Protein AF-A0A5K1K663-F1 (afdb_monomer_lite)

Organism: NCBI:txid34458

Secondary structure (DSSP, 8-state):
--HHHHHHHHHHHHHHHHHHHH-----GGGS----HHHHHHHHHHHHHHHTTSS--TTT--HIIIIITTS-----TTT-HHHHHHHHHHHHHHHHHHHHTTTT-S---------------------------TT-----HHHHHHHHHHHHHHHGGGS-SSHHHHHHHHHHHHHHHHHSTTS-HHHHHHHHHHHHHHHHHHHHHHH-HHHHHHHHTSTTTTTHHHHTT-HHHHHHHHHHHHHHHHHHHHHHTT--PPP----------THHHHT--PPP----------S---------HHHHHHTTTT-S--GGGTTHHHHHHHHTT-

pLDDT: mean 70.64, std 16.19, range [34.0, 94.81]

Radius of gyration: 27.27 Å; chains: 1; bounding box: 75×63×62 Å

Structure (mmCIF, N/CA/C/O backbone):
data_AF-A0A5K1K663-F1
#
_entry.id   AF-A0A5K1K663-F1
#
loop_
_atom_site.group_PDB
_atom_site.id
_atom_site.type_symbol
_atom_site.label_atom_id
_atom_site.label_alt_id
_atom_site.label_comp_id
_atom_site.label_asym_id
_atom_site.label_entity_id
_atom_site.label_seq_id
_atom_site.pdbx_PDB_ins_code
_atom_site.Cartn_x
_atom_site.Cartn_y
_atom_site.Cartn_z
_atom_site.occupancy
_atom_site.B_iso_or_equiv
_atom_site.auth_seq_id
_atom_site.auth_comp_id
_atom_site.auth_asym_id
_atom_site.auth_atom_id
_atom_site.pdbx_PDB_model_num
ATOM 1 N N . MET A 1 1 ? -15.692 -6.050 -11.530 1.00 45.03 1 MET A N 1
ATOM 2 C CA . MET A 1 1 ? -14.330 -6.537 -11.248 1.00 45.03 1 MET A CA 1
ATOM 3 C C . MET A 1 1 ? -13.780 -5.726 -10.096 1.00 45.03 1 MET A C 1
ATOM 5 O O . MET A 1 1 ? -13.817 -4.505 -10.178 1.00 45.03 1 MET A O 1
ATOM 9 N N . ASP A 1 2 ? -13.351 -6.381 -9.021 1.00 51.03 2 ASP A N 1
ATOM 10 C CA . ASP A 1 2 ? -12.650 -5.699 -7.929 1.00 51.03 2 ASP A CA 1
ATOM 11 C C . ASP A 1 2 ? -11.154 -5.526 -8.277 1.00 51.03 2 ASP A C 1
ATOM 13 O O . ASP A 1 2 ? -10.621 -6.184 -9.175 1.00 51.03 2 ASP A O 1
ATOM 17 N N . ASN A 1 3 ? -10.460 -4.606 -7.605 1.00 56.12 3 ASN A N 1
ATOM 18 C CA . ASN A 1 3 ? -9.064 -4.286 -7.931 1.00 56.12 3 ASN A CA 1
ATOM 19 C C . ASN A 1 3 ? -8.106 -5.477 -7.752 1.00 56.12 3 ASN A C 1
ATOM 21 O O . ASN A 1 3 ? -7.090 -5.552 -8.439 1.00 56.12 3 ASN A O 1
ATOM 25 N N . ALA A 1 4 ? -8.415 -6.408 -6.848 1.00 56.03 4 ALA A N 1
ATOM 26 C CA . ALA A 1 4 ? -7.562 -7.561 -6.585 1.00 56.03 4 ALA A CA 1
ATOM 27 C C . ALA A 1 4 ? -7.722 -8.654 -7.660 1.00 56.03 4 ALA A C 1
ATOM 29 O O . ALA A 1 4 ? -6.717 -9.149 -8.163 1.00 56.03 4 ALA A O 1
ATOM 30 N N . SER A 1 5 ? -8.940 -8.936 -8.130 1.00 59.81 5 SER A N 1
ATOM 31 C CA . SER A 1 5 ? -9.176 -9.816 -9.283 1.00 59.81 5 SER A CA 1
ATOM 32 C C . SER A 1 5 ? -8.612 -9.230 -10.581 1.00 59.81 5 SER A C 1
ATOM 34 O O . SER A 1 5 ? -8.036 -9.972 -11.378 1.00 59.81 5 SER A O 1
ATOM 36 N N . MET A 1 6 ? -8.684 -7.906 -10.783 1.00 59.84 6 MET A N 1
ATOM 37 C CA . MET A 1 6 ? -8.004 -7.251 -11.910 1.00 59.84 6 MET A CA 1
ATOM 38 C C . MET A 1 6 ? -6.486 -7.388 -11.822 1.00 59.84 6 MET A C 1
ATOM 40 O O . MET A 1 6 ? -5.869 -7.715 -12.832 1.00 59.84 6 MET A O 1
ATOM 44 N N . ASN A 1 7 ? -5.887 -7.199 -10.642 1.00 63.62 7 ASN A N 1
ATOM 45 C CA . ASN A 1 7 ? -4.452 -7.416 -10.451 1.00 63.62 7 ASN A CA 1
ATOM 46 C C . ASN A 1 7 ? -4.059 -8.874 -10.709 1.00 63.62 7 ASN A C 1
ATOM 48 O O . ASN A 1 7 ? -3.043 -9.113 -11.354 1.00 63.62 7 ASN A O 1
ATOM 52 N N . ASP A 1 8 ? -4.879 -9.844 -10.303 1.00 65.25 8 ASP A N 1
ATOM 53 C CA . ASP A 1 8 ? -4.643 -11.267 -10.567 1.00 65.25 8 ASP A CA 1
ATOM 54 C C . ASP A 1 8 ? -4.699 -11.597 -12.062 1.00 65.25 8 ASP A C 1
ATOM 56 O O . ASP A 1 8 ? -3.819 -12.278 -12.600 1.00 65.25 8 ASP A O 1
ATOM 60 N N . VAL A 1 9 ? -5.717 -11.091 -12.763 1.00 67.31 9 VAL A N 1
ATOM 61 C CA . VAL A 1 9 ? -5.845 -11.246 -14.217 1.00 67.31 9 VAL A CA 1
ATOM 62 C C . VAL A 1 9 ? -4.691 -10.546 -14.927 1.00 67.31 9 VAL A C 1
ATOM 64 O O . VAL A 1 9 ? -4.113 -11.123 -15.848 1.00 67.31 9 VAL A O 1
ATOM 67 N N . LEU A 1 10 ? -4.309 -9.347 -14.486 1.00 65.81 10 LEU A N 1
ATOM 68 C CA . LEU A 1 10 ? -3.205 -8.577 -15.049 1.00 65.81 10 LEU A CA 1
ATOM 69 C C . LEU A 1 10 ? -1.873 -9.293 -14.827 1.00 65.81 10 LEU A C 1
ATOM 71 O O . LEU A 1 10 ? -1.136 -9.478 -15.789 1.00 65.81 10 LEU A O 1
ATOM 75 N N . ALA A 1 11 ? -1.591 -9.791 -13.622 1.00 68.00 11 ALA A N 1
ATOM 76 C CA . ALA A 1 11 ? -0.379 -10.543 -13.310 1.00 68.00 11 ALA A CA 1
ATOM 77 C C . ALA A 1 11 ? -0.303 -11.860 -14.102 1.00 68.00 11 ALA A C 1
ATOM 79 O O . ALA A 1 11 ? 0.737 -12.184 -14.680 1.00 68.00 11 ALA A O 1
ATOM 80 N N . ARG A 1 12 ? -1.409 -12.610 -14.213 1.00 75.12 12 ARG A N 1
ATOM 81 C CA . ARG A 1 12 ? -1.460 -13.839 -15.030 1.00 75.12 12 ARG A CA 1
ATOM 82 C C . ARG A 1 12 ? -1.302 -13.548 -16.519 1.00 75.12 12 ARG A C 1
ATOM 84 O O . ARG A 1 12 ? -0.582 -14.267 -17.208 1.00 75.12 12 ARG A O 1
ATOM 91 N N . THR A 1 13 ? -1.934 -12.490 -17.015 1.00 67.56 13 THR A N 1
ATOM 92 C CA . THR A 1 13 ? -1.808 -12.072 -18.416 1.00 67.56 13 THR A CA 1
ATOM 93 C C . THR A 1 13 ? -0.385 -11.604 -18.706 1.00 67.56 13 THR A C 1
ATOM 95 O O . THR A 1 13 ? 0.223 -12.048 -19.677 1.00 67.56 13 THR A O 1
ATOM 98 N N . LEU A 1 14 ? 0.193 -10.797 -17.815 1.00 67.31 14 LEU A N 1
ATOM 99 C CA . LEU A 1 14 ? 1.570 -10.324 -17.896 1.00 67.31 14 LEU A CA 1
ATOM 100 C C . LEU A 1 14 ? 2.561 -11.491 -17.890 1.00 67.31 14 LEU A C 1
ATOM 102 O O . LEU A 1 14 ? 3.458 -11.510 -18.726 1.00 67.31 14 LEU A O 1
ATOM 106 N N . ARG A 1 15 ? 2.367 -12.509 -17.038 1.00 82.44 15 ARG A N 1
ATOM 107 C CA . ARG A 1 15 ? 3.160 -13.753 -17.069 1.00 82.44 15 ARG A CA 1
ATOM 108 C C . ARG A 1 15 ? 3.162 -14.375 -18.457 1.00 82.44 15 ARG A C 1
ATOM 110 O O . ARG A 1 15 ? 4.224 -14.719 -18.969 1.00 82.44 15 ARG A O 1
ATOM 117 N N . LEU A 1 16 ? 1.977 -14.569 -19.036 1.00 72.75 16 LEU A N 1
ATOM 118 C CA . LEU A 1 16 ? 1.841 -15.220 -20.337 1.00 72.75 16 LEU A CA 1
ATOM 119 C C . LEU A 1 16 ? 2.523 -14.403 -21.434 1.00 72.75 16 LEU A C 1
ATOM 121 O O . LEU A 1 16 ? 3.207 -14.978 -22.278 1.00 72.75 16 LEU A O 1
ATOM 125 N N . LEU A 1 17 ? 2.383 -13.077 -21.399 1.00 62.12 17 LEU A N 1
ATOM 126 C CA . LEU A 1 17 ? 3.013 -12.182 -22.364 1.00 62.12 17 LEU A CA 1
ATOM 127 C C . LEU A 1 17 ? 4.540 -12.167 -22.220 1.00 62.12 17 LEU A C 1
ATOM 129 O O . LEU A 1 17 ? 5.235 -12.378 -23.212 1.00 62.12 17 LEU A O 1
ATOM 133 N N . LEU A 1 18 ? 5.064 -12.007 -21.001 1.00 59.09 18 LEU A N 1
ATOM 134 C CA . LEU A 1 18 ? 6.504 -12.010 -20.717 1.00 59.09 18 LEU A CA 1
ATOM 135 C C . LEU A 1 18 ? 7.162 -13.339 -21.094 1.00 59.09 18 LEU A C 1
ATOM 137 O O . LEU A 1 18 ? 8.243 -13.352 -21.683 1.00 59.09 18 LEU A O 1
ATOM 141 N N . LEU A 1 19 ? 6.500 -14.461 -20.811 1.00 73.75 19 LEU A N 1
ATOM 142 C CA . LEU A 1 19 ? 7.014 -15.772 -21.187 1.00 73.75 19 LEU A CA 1
ATOM 143 C C . LEU A 1 19 ? 6.997 -15.955 -22.708 1.00 73.75 19 LEU A C 1
ATOM 145 O O . LEU A 1 19 ? 7.992 -16.383 -23.288 1.00 73.75 19 LEU A O 1
ATOM 149 N N . LYS A 1 20 ? 5.880 -15.618 -23.361 1.00 69.56 20 LYS A N 1
ATOM 150 C CA . LYS A 1 20 ? 5.687 -15.839 -24.799 1.00 69.56 20 LYS A CA 1
ATOM 151 C C . LYS A 1 20 ? 6.582 -14.954 -25.663 1.00 69.56 20 LYS A C 1
ATOM 153 O O . LYS A 1 20 ? 7.076 -15.423 -26.683 1.00 69.56 20 LYS A O 1
ATOM 158 N N . HIS A 1 21 ? 6.742 -13.688 -25.293 1.00 62.56 21 HIS A N 1
ATOM 159 C CA . HIS A 1 21 ? 7.421 -12.699 -26.129 1.00 62.56 21 HIS A CA 1
ATOM 160 C C . HIS A 1 21 ? 8.873 -12.463 -25.716 1.00 62.56 21 HIS A C 1
ATOM 162 O O . HIS A 1 21 ? 9.704 -12.205 -26.580 1.00 62.56 21 HIS A O 1
ATOM 168 N N . CYS A 1 22 ? 9.191 -12.601 -24.427 1.00 67.88 22 CYS A N 1
ATOM 169 C CA . CYS A 1 22 ? 10.510 -12.256 -23.896 1.00 67.88 22 CYS A CA 1
ATOM 170 C C . CYS A 1 22 ? 11.268 -13.466 -23.324 1.00 67.88 22 CYS A C 1
ATOM 172 O O . CYS A 1 22 ? 12.432 -13.331 -22.954 1.00 67.88 22 CYS A O 1
ATOM 174 N N . GLY A 1 23 ? 10.627 -14.635 -23.197 1.00 70.81 23 GLY A N 1
ATOM 175 C CA . GLY A 1 23 ? 11.214 -15.805 -22.533 1.00 70.81 23 GLY A CA 1
ATOM 176 C C . GLY A 1 23 ? 11.450 -15.608 -21.030 1.00 70.81 23 GLY A C 1
ATOM 177 O O . GLY A 1 23 ? 12.242 -16.333 -20.431 1.00 70.81 23 GLY A O 1
ATOM 178 N N . ILE A 1 24 ? 10.798 -14.618 -20.410 1.00 70.94 24 ILE A N 1
ATOM 179 C CA . ILE A 1 24 ? 10.981 -14.288 -18.993 1.00 70.94 24 ILE A CA 1
ATOM 180 C C . ILE A 1 24 ? 9.969 -15.072 -18.158 1.00 70.94 24 ILE A C 1
ATOM 182 O O . ILE A 1 24 ? 8.757 -14.954 -18.341 1.00 70.94 24 ILE A O 1
ATOM 186 N N . HIS A 1 25 ? 10.470 -15.843 -17.195 1.00 69.12 25 HIS A N 1
ATOM 187 C CA . HIS A 1 25 ? 9.634 -16.499 -16.198 1.00 69.12 25 HIS A CA 1
ATOM 188 C C . HIS A 1 25 ? 9.229 -15.505 -15.105 1.00 69.12 25 HIS A C 1
ATOM 190 O O . HIS A 1 25 ? 10.038 -15.129 -14.262 1.00 69.12 25 HIS A O 1
ATOM 196 N N . PHE A 1 26 ? 7.961 -15.098 -15.128 1.00 68.19 26 PHE A N 1
ATOM 197 C CA . PHE A 1 26 ? 7.321 -14.318 -14.071 1.00 68.19 26 PHE A CA 1
ATOM 198 C C . PHE A 1 26 ? 6.391 -15.219 -13.248 1.00 68.19 26 PHE A C 1
ATOM 200 O O . PHE A 1 26 ? 5.564 -15.941 -13.810 1.00 68.19 26 PHE A O 1
ATOM 207 N N . THR A 1 27 ? 6.539 -15.190 -11.926 1.00 77.38 27 THR A N 1
ATOM 208 C CA . THR A 1 27 ? 5.686 -15.921 -10.980 1.00 77.38 27 THR A CA 1
ATOM 209 C C . THR A 1 27 ? 4.621 -14.948 -10.475 1.00 77.38 27 THR A C 1
ATOM 211 O O . THR A 1 27 ? 4.958 -14.077 -9.674 1.00 77.38 27 THR A O 1
ATOM 214 N N . PRO A 1 28 ? 3.372 -15.015 -10.970 1.00 65.38 28 PRO A N 1
ATOM 215 C CA . PRO A 1 28 ? 2.337 -14.031 -10.665 1.00 65.38 28 PRO A CA 1
ATOM 216 C C . PRO A 1 28 ? 2.019 -13.975 -9.173 1.00 65.38 28 PRO A C 1
ATOM 218 O O . PRO A 1 28 ? 1.699 -12.905 -8.681 1.00 65.38 28 PRO A O 1
ATOM 221 N N . GLU A 1 29 ? 2.213 -15.074 -8.446 1.00 65.88 29 GLU A N 1
ATOM 222 C CA . GLU A 1 29 ? 2.079 -15.148 -6.989 1.00 65.88 29 GLU A CA 1
ATOM 223 C C . GLU A 1 29 ? 3.079 -14.219 -6.271 1.00 65.88 29 GLU A C 1
ATOM 225 O O . GLU A 1 29 ? 2.764 -13.648 -5.236 1.00 65.88 29 GLU A O 1
ATOM 230 N N . ASN A 1 30 ? 4.257 -13.984 -6.858 1.00 57.81 30 ASN A N 1
ATOM 231 C CA . ASN A 1 30 ? 5.272 -13.071 -6.315 1.00 57.81 30 ASN A CA 1
ATOM 232 C C . ASN A 1 30 ? 5.091 -11.621 -6.791 1.00 57.81 30 ASN A C 1
ATOM 234 O O . ASN A 1 30 ? 5.797 -10.726 -6.331 1.00 57.81 30 ASN A O 1
ATOM 238 N N . GLY A 1 31 ? 4.204 -11.391 -7.761 1.00 53.25 31 GLY A N 1
ATOM 239 C CA . GLY A 1 31 ? 3.886 -10.065 -8.288 1.00 53.25 31 GLY A CA 1
ATOM 240 C C . GLY A 1 31 ? 2.441 -9.647 -8.041 1.00 53.25 31 GLY A C 1
ATOM 241 O O . GLY A 1 31 ? 1.989 -8.667 -8.632 1.00 53.25 31 GLY A O 1
ATOM 242 N N . GLN A 1 32 ? 1.726 -10.373 -7.178 1.00 61.44 32 GLN A N 1
ATOM 243 C CA . GLN A 1 32 ? 0.459 -9.933 -6.618 1.00 61.44 32 GLN A CA 1
ATOM 244 C C . GLN A 1 32 ? 0.726 -8.694 -5.769 1.00 61.44 32 GLN A C 1
ATOM 246 O O . GLN A 1 32 ? 1.107 -8.755 -4.603 1.00 61.44 32 GLN A O 1
ATOM 251 N N . ILE A 1 33 ? 0.536 -7.530 -6.379 1.00 56.78 33 ILE A N 1
ATOM 252 C CA . ILE A 1 33 ? 0.350 -6.305 -5.621 1.00 56.78 33 ILE A CA 1
ATOM 253 C C . ILE A 1 33 ? -1.051 -6.436 -5.037 1.00 56.78 33 ILE A C 1
ATOM 255 O O . ILE A 1 33 ? -2.042 -6.235 -5.746 1.00 56.78 33 ILE A O 1
ATOM 259 N N . HIS A 1 34 ? -1.145 -6.831 -3.768 1.00 63.84 34 HIS A N 1
ATOM 260 C CA . HIS A 1 34 ? -2.404 -6.722 -3.045 1.00 63.84 34 HIS A CA 1
ATOM 261 C C . HIS A 1 34 ? -2.895 -5.287 -3.220 1.00 63.84 34 HIS A C 1
ATOM 263 O O . HIS A 1 34 ? -2.151 -4.330 -2.980 1.00 63.84 34 HIS A O 1
ATOM 269 N N . CYS A 1 35 ? -4.114 -5.121 -3.734 1.00 73.06 35 CYS A N 1
ATOM 270 C CA . CYS A 1 35 ? -4.654 -3.781 -3.879 1.00 73.06 35 CYS A CA 1
ATOM 271 C C . CYS A 1 35 ? -4.733 -3.146 -2.488 1.00 73.06 35 CYS A C 1
ATOM 273 O O . CYS A 1 35 ? -4.913 -3.846 -1.490 1.00 73.06 35 CYS A O 1
ATOM 275 N N . LEU A 1 36 ? -4.600 -1.824 -2.416 1.00 70.88 36 LEU A N 1
ATOM 276 C CA . LEU A 1 36 ? -4.693 -1.111 -1.145 1.00 70.88 36 LEU A CA 1
ATOM 277 C C . LEU A 1 36 ? -5.943 -1.538 -0.361 1.00 70.88 36 LEU A C 1
ATOM 279 O O . LEU A 1 36 ? -5.856 -1.831 0.821 1.00 70.88 36 LEU A O 1
ATOM 283 N N . THR A 1 37 ? -7.080 -1.667 -1.045 1.00 71.44 37 THR A N 1
ATOM 284 C CA . THR A 1 37 ? -8.343 -2.127 -0.460 1.00 71.44 37 THR A CA 1
ATOM 285 C C . THR A 1 37 ? -8.226 -3.500 0.203 1.00 71.44 37 THR A C 1
ATOM 287 O O . THR A 1 37 ? -8.804 -3.720 1.260 1.00 71.44 37 THR A O 1
ATOM 290 N N . HIS A 1 38 ? -7.464 -4.419 -0.387 1.00 80.69 38 HIS A N 1
ATOM 291 C CA . HIS A 1 38 ? -7.218 -5.731 0.196 1.00 80.69 38 HIS A CA 1
ATOM 292 C C . HIS A 1 38 ? -6.313 -5.632 1.426 1.00 80.69 38 HIS A C 1
ATOM 294 O O . HIS A 1 38 ? -6.609 -6.242 2.444 1.00 80.69 38 HIS A O 1
ATOM 300 N N . VAL A 1 39 ? -5.257 -4.819 1.374 1.00 82.12 39 VAL A N 1
ATOM 301 C CA . VAL A 1 39 ? -4.382 -4.622 2.537 1.00 82.12 39 VAL A CA 1
ATOM 302 C C . VAL A 1 39 ? -5.134 -3.960 3.692 1.00 82.12 39 VAL A C 1
ATOM 304 O O . VAL A 1 39 ? -5.055 -4.434 4.821 1.00 82.12 39 VAL A O 1
ATOM 307 N N . VAL A 1 40 ? -5.947 -2.939 3.407 1.00 79.62 40 VAL A N 1
ATOM 308 C CA . VAL A 1 40 ? -6.864 -2.334 4.383 1.00 79.62 40 VAL A CA 1
ATOM 309 C C . VAL A 1 40 ? -7.808 -3.394 4.946 1.00 79.62 40 VAL A C 1
ATOM 311 O O . VAL A 1 40 ? -7.931 -3.501 6.157 1.00 79.62 40 VAL A O 1
ATOM 314 N N . ASN A 1 41 ? -8.410 -4.236 4.105 1.00 83.56 41 ASN A N 1
ATOM 315 C CA . ASN A 1 41 ? -9.275 -5.326 4.555 1.00 83.56 41 ASN A CA 1
ATOM 316 C C . ASN A 1 41 ? -8.556 -6.314 5.495 1.00 83.56 41 ASN A C 1
ATOM 318 O O . ASN A 1 41 ? -9.145 -6.743 6.483 1.00 83.56 41 ASN A O 1
ATOM 322 N N . LEU A 1 42 ? -7.288 -6.646 5.240 1.00 86.75 42 LEU A N 1
ATOM 323 C CA . LEU A 1 42 ? -6.491 -7.491 6.136 1.00 86.75 42 LEU A CA 1
ATOM 324 C C . LEU A 1 42 ? -6.165 -6.799 7.462 1.00 86.75 42 LEU A C 1
ATOM 326 O O . LEU A 1 42 ? -6.188 -7.440 8.509 1.00 86.75 42 LEU A O 1
ATOM 330 N N . ILE A 1 43 ? -5.908 -5.493 7.439 1.00 86.44 43 ILE A N 1
ATOM 331 C CA . ILE A 1 43 ? -5.695 -4.696 8.653 1.00 86.44 43 ILE A CA 1
ATOM 332 C C . ILE A 1 43 ? -6.981 -4.623 9.473 1.00 86.44 43 ILE A C 1
ATOM 334 O O . ILE A 1 43 ? -6.940 -4.842 10.679 1.00 86.44 43 ILE A O 1
ATOM 338 N N . VAL A 1 44 ? -8.131 -4.394 8.829 1.00 85.56 44 VAL A N 1
ATOM 339 C CA . VAL A 1 44 ? -9.440 -4.427 9.495 1.00 85.56 44 VAL A CA 1
ATOM 340 C C . VAL A 1 44 ? -9.701 -5.803 10.095 1.00 85.56 44 VAL A C 1
ATOM 342 O O . VAL A 1 44 ? -10.070 -5.880 11.261 1.00 85.56 44 VAL A O 1
ATOM 345 N N . GLN A 1 45 ? -9.455 -6.889 9.356 1.00 86.50 45 GLN A N 1
ATOM 346 C CA . GLN A 1 45 ? -9.562 -8.243 9.907 1.00 86.50 45 GLN A CA 1
ATOM 347 C C . GLN A 1 45 ? -8.635 -8.437 11.110 1.00 86.50 45 GLN A C 1
ATOM 349 O O . GLN A 1 45 ? -9.065 -9.003 12.107 1.00 86.50 45 GLN A O 1
ATOM 354 N N . LYS A 1 46 ? -7.401 -7.915 11.073 1.00 91.50 46 LYS A N 1
ATOM 355 C CA . LYS A 1 46 ? -6.464 -8.021 12.201 1.00 91.50 46 LYS A CA 1
ATOM 356 C C . LYS A 1 46 ? -6.953 -7.237 13.421 1.00 91.50 46 LYS A C 1
ATOM 358 O O . LYS A 1 46 ? -6.918 -7.766 14.525 1.00 91.50 46 LYS A O 1
ATOM 363 N N . ILE A 1 47 ? -7.469 -6.024 13.224 1.00 84.12 47 ILE A N 1
ATOM 364 C CA . ILE A 1 47 ? -8.094 -5.216 14.284 1.00 84.12 47 ILE A CA 1
ATOM 365 C C . ILE A 1 47 ? -9.286 -5.970 14.891 1.00 84.12 47 ILE A C 1
ATOM 367 O O . ILE A 1 47 ? -9.393 -6.077 16.109 1.00 84.12 47 ILE A O 1
ATOM 371 N N . LEU A 1 48 ? -10.174 -6.516 14.056 1.00 85.94 48 LEU A N 1
ATOM 372 C CA . LEU A 1 48 ? -11.348 -7.264 14.513 1.00 85.94 48 LEU A CA 1
ATOM 373 C C . LEU A 1 48 ? -10.968 -8.574 15.211 1.00 85.94 48 LEU A C 1
ATOM 375 O O . LEU A 1 48 ? -11.624 -8.959 16.174 1.00 85.94 48 LEU A O 1
ATOM 379 N N . HIS A 1 49 ? -9.892 -9.227 14.777 1.00 92.25 49 HIS A N 1
ATOM 380 C CA . HIS A 1 49 ? -9.361 -10.420 15.423 1.00 92.25 49 HIS A CA 1
ATOM 381 C C . HIS A 1 49 ? -8.918 -10.147 16.864 1.00 92.25 49 HIS A C 1
ATOM 383 O O . HIS A 1 49 ? -9.304 -10.884 17.768 1.00 92.25 49 HIS A O 1
ATOM 389 N N . GLU A 1 50 ? -8.192 -9.050 17.109 1.00 94.19 50 GLU A N 1
ATOM 390 C CA . GLU A 1 50 ? -7.806 -8.646 18.474 1.00 94.19 50 GLU A CA 1
ATOM 391 C C . GLU A 1 50 ? -9.012 -8.263 19.349 1.00 94.19 50 GLU A C 1
ATOM 393 O O . GLU A 1 50 ? -8.946 -8.303 20.579 1.00 94.19 50 GLU A O 1
ATOM 398 N N . LEU A 1 51 ? -10.136 -7.907 18.724 1.00 88.94 51 LEU A N 1
ATOM 399 C CA . LEU A 1 51 ? -11.413 -7.679 19.401 1.00 88.94 51 LEU A CA 1
ATOM 400 C C . LEU A 1 51 ? -12.249 -8.961 19.560 1.00 88.94 51 LEU A C 1
ATOM 402 O O . LEU A 1 51 ? -13.329 -8.893 20.137 1.00 88.94 51 LEU A O 1
ATOM 406 N N . PHE A 1 52 ? -11.739 -10.118 19.119 1.00 91.88 52 PHE A N 1
ATOM 407 C CA . PHE A 1 52 ? -12.422 -11.418 19.096 1.00 91.88 52 PHE A CA 1
ATOM 408 C C . PHE A 1 52 ? -13.678 -11.464 18.208 1.00 91.88 52 PHE A C 1
ATOM 410 O O . PHE A 1 52 ? -14.565 -12.287 18.429 1.00 91.88 52 PHE A O 1
ATOM 417 N N . GLU A 1 53 ? -13.739 -10.607 17.188 1.00 89.69 53 GLU A N 1
ATOM 418 C CA . GLU A 1 53 ? -14.868 -10.494 16.251 1.00 89.69 53 GLU A CA 1
ATOM 419 C C . GLU A 1 53 ? -14.580 -11.140 14.879 1.00 89.69 53 GLU A C 1
ATOM 421 O O . GLU A 1 53 ? -15.480 -11.273 14.050 1.00 89.69 53 GLU A O 1
ATOM 426 N N . ALA A 1 54 ? -13.331 -11.542 14.608 1.00 92.31 54 ALA A N 1
ATOM 427 C CA . ALA A 1 54 ? -12.923 -12.184 13.355 1.00 92.31 54 ALA A CA 1
ATOM 428 C C . ALA A 1 54 ? -11.804 -13.227 13.553 1.00 92.31 54 ALA A C 1
ATOM 430 O O . ALA A 1 54 ? -11.087 -13.221 14.559 1.00 92.31 54 ALA A O 1
ATOM 431 N N . ASP A 1 55 ? -11.638 -14.114 12.569 1.00 93.56 55 ASP A N 1
ATOM 432 C CA . ASP A 1 55 ? -10.503 -15.033 12.498 1.00 93.56 55 ASP A CA 1
ATOM 433 C C . ASP A 1 55 ? -9.198 -14.280 12.199 1.00 93.56 55 ASP A C 1
ATOM 435 O O . ASP A 1 55 ? -9.199 -13.161 11.683 1.00 93.56 55 ASP A O 1
ATOM 439 N N . ASP A 1 56 ? -8.063 -14.905 12.520 1.00 91.00 56 ASP A N 1
ATOM 440 C CA . ASP A 1 56 ? -6.747 -14.338 12.229 1.00 91.00 56 ASP A CA 1
ATOM 441 C C . ASP A 1 56 ? -6.533 -14.249 10.703 1.00 91.00 56 ASP A C 1
ATOM 443 O O . ASP A 1 56 ? -6.487 -15.298 10.045 1.00 91.00 56 ASP A O 1
ATOM 447 N N . PRO A 1 57 ? -6.340 -13.046 10.123 1.00 89.44 57 PRO A N 1
ATOM 448 C CA . PRO A 1 57 ? -6.148 -12.879 8.682 1.00 89.44 57 PRO A CA 1
ATOM 449 C C . PRO A 1 57 ? -4.856 -13.512 8.153 1.00 89.44 57 PRO A C 1
ATOM 451 O O . PRO A 1 57 ? -4.705 -13.671 6.945 1.00 89.44 57 PRO A O 1
ATOM 454 N N . THR A 1 58 ? -3.907 -13.878 9.023 1.00 87.81 58 THR A N 1
ATOM 455 C CA . THR A 1 58 ? -2.713 -14.635 8.612 1.00 87.81 58 THR A CA 1
ATOM 456 C C . THR A 1 58 ? -3.022 -16.100 8.307 1.00 87.81 58 THR A C 1
ATOM 458 O O . THR A 1 58 ? -2.302 -16.733 7.536 1.00 87.81 58 THR A O 1
ATOM 461 N N . LEU A 1 59 ? -4.097 -16.632 8.895 1.00 90.00 59 LEU A N 1
ATOM 462 C CA . LEU A 1 59 ? -4.569 -18.000 8.692 1.00 90.00 59 LEU A CA 1
ATOM 463 C C . LEU A 1 59 ? -5.748 -18.042 7.717 1.00 90.00 59 LEU A C 1
ATOM 465 O O . LEU A 1 59 ? -5.821 -18.935 6.874 1.00 90.00 59 LEU A O 1
ATOM 469 N N . HIS A 1 60 ? -6.658 -17.074 7.834 1.00 87.25 60 HIS A N 1
ATOM 470 C CA . HIS A 1 60 ? -7.908 -17.015 7.092 1.00 87.25 60 HIS A CA 1
ATOM 471 C C . HIS A 1 60 ? -8.090 -15.641 6.456 1.00 87.25 60 HIS A C 1
ATOM 473 O O . HIS A 1 60 ? -8.838 -14.803 6.946 1.00 87.25 60 HIS A O 1
ATOM 479 N N . ASP A 1 61 ? -7.440 -15.425 5.318 1.00 84.31 61 ASP A N 1
ATOM 480 C CA . ASP A 1 61 ? -7.723 -14.259 4.493 1.00 84.31 61 ASP A CA 1
ATOM 481 C C . ASP A 1 61 ? -9.123 -14.396 3.877 1.00 84.31 61 ASP A C 1
ATOM 483 O O . ASP A 1 61 ? -9.333 -15.131 2.906 1.00 84.31 61 ASP A O 1
ATOM 487 N N . TYR A 1 62 ? -10.100 -13.678 4.438 1.00 80.25 62 TYR A N 1
ATOM 488 C CA . TYR A 1 62 ? -11.484 -13.727 3.960 1.00 80.25 62 TYR A CA 1
ATOM 489 C C . TYR A 1 62 ? -11.630 -13.301 2.497 1.00 80.25 62 TYR A C 1
ATOM 491 O O . TYR A 1 62 ? -12.568 -13.734 1.822 1.00 80.25 62 TYR A O 1
ATOM 499 N N . TYR A 1 63 ? -10.719 -12.470 1.981 1.00 75.12 63 TYR A N 1
ATOM 500 C CA . TYR A 1 63 ? -10.739 -12.126 0.571 1.00 75.12 63 TYR A CA 1
ATOM 501 C C . TYR A 1 63 ? -10.373 -13.338 -0.284 1.00 75.12 63 TYR A C 1
ATOM 503 O O . TYR A 1 63 ? -11.139 -13.690 -1.175 1.00 75.12 63 TYR A O 1
ATOM 511 N N . GLU A 1 64 ? -9.254 -14.002 0.002 1.00 73.94 64 GLU A N 1
ATOM 512 C CA . GLU A 1 64 ? -8.824 -15.196 -0.736 1.00 73.94 64 GLU A CA 1
ATOM 513 C C . GLU A 1 64 ? -9.821 -16.352 -0.584 1.00 73.94 64 GLU A C 1
ATOM 515 O O . GLU A 1 64 ? -10.157 -17.005 -1.571 1.00 73.94 64 GLU A O 1
ATOM 520 N N . LEU A 1 65 ? -10.344 -16.570 0.627 1.00 77.31 65 LEU A N 1
ATOM 521 C CA . LEU A 1 65 ? -11.256 -17.675 0.929 1.00 77.31 65 LEU A CA 1
ATOM 522 C C . LEU A 1 65 ? -12.642 -17.501 0.305 1.00 77.31 65 LEU A C 1
ATOM 524 O O . LEU A 1 65 ? -13.186 -18.455 -0.255 1.00 77.31 65 LEU A O 1
ATOM 528 N N . PHE A 1 66 ? -13.231 -16.309 0.419 1.00 73.50 66 PHE A N 1
ATOM 529 C CA . PHE A 1 66 ? -14.643 -16.108 0.087 1.00 73.50 66 PHE A CA 1
ATOM 530 C C . PHE A 1 66 ? -14.862 -15.206 -1.120 1.00 73.50 66 PHE A C 1
ATOM 532 O O . PHE A 1 66 ? -15.765 -15.480 -1.905 1.00 73.50 66 PHE A O 1
ATOM 539 N N . ASN A 1 67 ? -14.055 -14.157 -1.300 1.00 65.00 67 ASN A N 1
ATOM 540 C CA . ASN A 1 67 ? -14.367 -13.092 -2.258 1.00 65.00 67 ASN A CA 1
ATOM 541 C C . ASN A 1 67 ? -13.641 -13.235 -3.599 1.00 65.00 67 ASN A C 1
ATOM 543 O O . ASN A 1 67 ? -14.213 -12.912 -4.637 1.00 65.00 67 ASN A O 1
ATOM 547 N N . LYS A 1 68 ? -12.427 -13.793 -3.613 1.00 62.75 68 LYS A N 1
ATOM 548 C CA . LYS A 1 68 ? -11.605 -13.973 -4.818 1.00 62.75 68 LYS A CA 1
ATOM 549 C C . LYS A 1 68 ? -12.266 -14.857 -5.869 1.00 62.75 68 LYS A C 1
ATOM 551 O O . LYS A 1 68 ? -12.033 -14.702 -7.066 1.00 62.75 68 LYS A O 1
ATOM 556 N N . HIS A 1 69 ? -13.069 -15.813 -5.416 1.00 64.81 69 HIS A N 1
ATOM 557 C CA . HIS A 1 69 ? -13.767 -16.761 -6.276 1.00 64.81 69 HIS A CA 1
ATOM 558 C C . HIS A 1 69 ? -15.162 -16.292 -6.682 1.00 64.81 69 HIS A C 1
ATOM 560 O O . HIS A 1 69 ? -15.799 -16.958 -7.500 1.00 64.81 69 HIS A O 1
ATOM 566 N N . LEU A 1 70 ? -15.647 -15.167 -6.142 1.00 54.09 70 LEU A N 1
ATOM 567 C CA . LEU A 1 70 ? -16.934 -14.634 -6.556 1.00 54.09 70 LEU A CA 1
ATOM 568 C C . LEU A 1 70 ? -16.814 -14.139 -8.001 1.00 54.09 70 LEU A C 1
ATOM 570 O O . LEU A 1 70 ? -15.952 -13.308 -8.301 1.00 54.09 70 LEU A O 1
ATOM 574 N N . PRO A 1 71 ? -17.676 -14.612 -8.915 1.00 52.66 71 PRO A N 1
ATOM 575 C CA . PRO A 1 71 ? -17.734 -14.111 -10.276 1.00 52.66 71 PRO A CA 1
ATOM 576 C C . PRO A 1 71 ? -18.393 -12.725 -10.261 1.00 52.66 71 PRO A C 1
ATOM 578 O O . PRO A 1 71 ? -19.526 -12.556 -10.699 1.00 52.66 71 PRO A O 1
ATOM 581 N N . ILE A 1 72 ? -17.707 -11.710 -9.727 1.00 48.66 72 ILE A N 1
ATOM 582 C CA . ILE A 1 72 ? -18.159 -10.314 -9.781 1.00 48.66 72 ILE A CA 1
ATOM 583 C C . ILE A 1 72 ? -17.835 -9.768 -11.179 1.00 48.66 72 ILE A C 1
ATOM 585 O O . ILE A 1 72 ? -16.962 -8.912 -11.385 1.00 48.66 72 ILE A O 1
ATOM 589 N N . HIS A 1 73 ? -18.541 -10.304 -12.172 1.00 44.19 73 HIS A N 1
ATOM 590 C CA . HIS A 1 73 ? -18.581 -9.760 -13.518 1.00 44.19 73 HIS A CA 1
ATOM 591 C C . HIS A 1 73 ? -19.507 -8.544 -13.501 1.00 44.19 73 HIS A C 1
ATOM 593 O O . HIS A 1 73 ? -20.720 -8.654 -13.619 1.00 44.19 73 HIS A O 1
ATOM 599 N N . TYR A 1 74 ? -18.914 -7.362 -13.328 1.00 42.22 74 TYR A N 1
ATOM 600 C CA . TYR A 1 74 ? -19.564 -6.117 -13.727 1.00 42.22 74 TYR A CA 1
ATOM 601 C C . TYR A 1 74 ? -19.508 -6.069 -15.254 1.00 42.22 74 TYR A C 1
ATOM 603 O O . TYR A 1 74 ? -18.570 -5.524 -15.832 1.00 42.22 74 TYR A O 1
ATOM 611 N N . ASP A 1 75 ? -20.441 -6.771 -15.886 1.00 50.72 75 ASP A N 1
ATOM 612 C CA . ASP A 1 75 ? -20.637 -6.758 -17.328 1.00 50.72 75 ASP A CA 1
ATOM 613 C C . ASP A 1 75 ? -21.796 -5.807 -17.626 1.00 50.72 75 ASP A C 1
ATOM 615 O O . ASP A 1 75 ? -22.964 -6.142 -17.437 1.00 50.72 75 ASP A O 1
ATOM 619 N N . LEU A 1 76 ? -21.463 -4.580 -18.019 1.00 39.59 76 LEU A N 1
ATOM 620 C CA . LEU A 1 76 ? -22.451 -3.559 -18.366 1.00 39.59 76 LEU A CA 1
ATOM 621 C C . LEU A 1 76 ? -23.329 -3.978 -19.547 1.00 39.59 76 LEU A C 1
ATOM 623 O O . LEU A 1 76 ? -24.480 -3.555 -19.625 1.00 39.59 76 LEU A O 1
ATOM 627 N N . ASP A 1 77 ? -22.809 -4.811 -20.444 1.00 51.09 77 ASP A N 1
ATOM 628 C CA . ASP A 1 77 ? -23.506 -5.197 -21.666 1.00 51.09 77 ASP A CA 1
ATOM 629 C C . ASP A 1 77 ? -24.287 -6.509 -21.478 1.00 51.09 77 ASP A C 1
ATOM 631 O O . ASP A 1 77 ? -25.337 -6.693 -22.094 1.00 51.09 77 ASP A O 1
ATOM 635 N N . GLY A 1 78 ? -23.816 -7.391 -20.589 1.00 62.53 78 GLY A N 1
ATOM 636 C CA . GLY A 1 78 ? -24.429 -8.690 -20.289 1.00 62.53 78 GLY A CA 1
ATOM 637 C C . GLY A 1 78 ? -25.368 -8.740 -19.076 1.00 62.53 78 GLY A C 1
ATOM 638 O O . GLY A 1 78 ? -26.139 -9.694 -18.962 1.00 62.53 78 GLY A O 1
ATOM 639 N N . ASP A 1 79 ? -25.338 -7.750 -18.176 1.00 62.34 79 ASP A N 1
ATOM 640 C CA . ASP A 1 79 ? -26.153 -7.726 -16.950 1.00 62.34 79 ASP A CA 1
ATOM 641 C C . ASP A 1 79 ? -27.208 -6.603 -16.982 1.00 62.34 79 ASP A C 1
ATOM 643 O O . ASP A 1 79 ? -26.926 -5.419 -16.766 1.00 62.34 79 ASP A O 1
ATOM 647 N N . GLU A 1 80 ? -28.465 -6.997 -17.203 1.00 81.62 80 GLU A N 1
ATOM 648 C CA . GLU A 1 80 ? -29.634 -6.109 -17.269 1.00 81.62 80 GLU A CA 1
ATOM 649 C C . GLU A 1 80 ? -29.813 -5.267 -15.990 1.00 81.62 80 GLU A C 1
ATOM 651 O O . GLU A 1 80 ? -30.271 -4.122 -16.039 1.00 81.62 80 GLU A O 1
ATOM 656 N N . LYS A 1 81 ? -29.397 -5.787 -14.829 1.00 68.19 81 LYS A N 1
ATOM 657 C CA . LYS A 1 81 ? -29.515 -5.090 -13.545 1.00 68.19 81 LYS A CA 1
ATOM 658 C C . LYS A 1 81 ? -28.507 -3.942 -13.443 1.00 68.19 81 LYS A C 1
ATOM 660 O O . LYS A 1 81 ? -28.853 -2.863 -12.953 1.00 68.19 81 LYS A O 1
ATOM 665 N N . ASN A 1 82 ? -27.298 -4.134 -13.972 1.00 52.59 82 ASN A N 1
ATOM 666 C CA . ASN A 1 82 ? -26.281 -3.081 -14.056 1.00 52.59 82 ASN A CA 1
ATOM 667 C C . ASN A 1 82 ? -26.687 -1.990 -15.057 1.00 52.59 82 ASN A C 1
ATOM 669 O O . ASN A 1 82 ? -26.500 -0.804 -14.779 1.00 52.59 82 ASN A O 1
ATOM 673 N N . GLN A 1 83 ? -27.332 -2.358 -16.170 1.00 74.00 83 GLN A N 1
ATOM 674 C CA . GLN A 1 83 ? -27.876 -1.398 -17.141 1.00 74.00 83 GLN A CA 1
ATOM 675 C C . GLN A 1 83 ? -28.953 -0.500 -16.524 1.00 74.00 83 GLN A C 1
ATOM 677 O O . GLN A 1 83 ? -28.929 0.719 -16.713 1.00 74.00 83 GLN A O 1
ATOM 682 N N . GLN A 1 84 ? -29.868 -1.078 -15.739 1.00 80.06 84 GLN A N 1
ATOM 683 C CA . GLN A 1 84 ? -30.914 -0.322 -15.045 1.00 80.06 84 GLN A CA 1
ATOM 684 C C . GLN A 1 84 ? -30.336 0.663 -14.023 1.00 80.06 84 GLN A C 1
ATOM 686 O O . GLN A 1 84 ? -30.798 1.802 -13.938 1.00 80.06 84 GLN A O 1
ATOM 691 N N . LEU A 1 85 ? -29.305 0.260 -13.275 1.00 63.78 85 LEU A N 1
ATOM 692 C CA . LEU A 1 85 ? -28.607 1.145 -12.338 1.00 63.78 85 LEU A CA 1
ATOM 693 C C . LEU A 1 85 ? -27.908 2.302 -13.064 1.00 63.78 85 LEU A C 1
ATOM 695 O O . LEU A 1 85 ? -28.031 3.454 -12.650 1.00 63.78 85 LEU A O 1
ATOM 699 N N . HIS A 1 86 ? -27.250 2.026 -14.193 1.00 63.50 86 HIS A N 1
ATOM 700 C CA . HIS A 1 86 ? -26.601 3.059 -15.001 1.00 63.50 86 HIS A CA 1
ATOM 701 C C . HIS A 1 86 ? -27.600 4.044 -15.624 1.00 63.50 86 HIS A C 1
ATOM 703 O O . HIS A 1 86 ? -27.316 5.240 -15.724 1.00 63.50 86 HIS A O 1
ATOM 709 N N . ALA A 1 87 ? -28.770 3.556 -16.044 1.00 84.38 87 ALA A N 1
ATOM 710 C CA . ALA A 1 87 ? -29.850 4.394 -16.553 1.00 84.38 87 ALA A CA 1
ATOM 711 C C . ALA A 1 87 ? -30.418 5.307 -15.455 1.00 84.38 87 ALA A C 1
ATOM 713 O O . ALA A 1 87 ? -30.557 6.508 -15.684 1.00 84.38 87 ALA A O 1
ATOM 714 N N . LYS A 1 88 ? -30.653 4.768 -14.248 1.00 82.12 88 LYS A N 1
ATOM 715 C CA . LYS A 1 88 ? -31.104 5.552 -13.087 1.00 82.12 88 LYS A CA 1
ATOM 716 C C . LYS A 1 88 ? -30.102 6.637 -12.694 1.00 82.12 88 LYS A C 1
ATOM 718 O O . LYS A 1 88 ? -30.492 7.790 -12.553 1.00 82.12 88 LYS A O 1
ATOM 723 N N . GLY A 1 89 ? -28.811 6.305 -12.621 1.00 65.31 89 GLY A N 1
ATOM 724 C CA . GLY A 1 89 ? -27.768 7.286 -12.296 1.00 65.31 89 GLY A CA 1
ATOM 725 C C . GLY A 1 89 ? -27.666 8.423 -13.323 1.00 65.31 89 GLY A C 1
ATOM 726 O O . GLY A 1 89 ? -27.480 9.583 -12.954 1.00 65.31 89 GLY A O 1
ATOM 727 N N . LYS A 1 90 ? -27.856 8.125 -14.618 1.00 74.44 90 LYS A N 1
ATOM 728 C CA . LYS A 1 90 ? -27.934 9.154 -15.672 1.00 74.44 90 LYS A CA 1
ATOM 729 C C . LYS A 1 90 ? -29.152 10.065 -15.508 1.00 74.44 90 LYS A C 1
ATOM 731 O O . LYS A 1 90 ? -29.042 11.267 -15.741 1.00 74.44 90 LYS A O 1
ATOM 736 N N . GLU A 1 91 ? -30.299 9.511 -15.122 1.00 87.38 91 GLU A N 1
ATOM 737 C CA . GLU A 1 91 ? -31.523 10.283 -14.886 1.00 87.38 91 GLU A CA 1
ATOM 738 C C . GLU A 1 91 ? -31.384 11.211 -13.668 1.00 87.38 91 GLU A C 1
ATOM 740 O O . GLU A 1 91 ? -31.776 12.376 -13.729 1.00 87.38 91 GLU A O 1
ATOM 745 N N . GLU A 1 92 ? -30.771 10.732 -12.585 1.00 81.38 92 GLU A N 1
ATOM 746 C CA . GLU A 1 92 ? -30.502 11.526 -11.380 1.00 81.38 92 GLU A CA 1
ATOM 747 C C . GLU A 1 92 ? -29.500 12.657 -11.645 1.00 81.38 92 GLU A C 1
ATOM 749 O O . GLU A 1 92 ? -29.771 13.805 -11.291 1.00 81.38 92 GLU A O 1
ATOM 754 N N . GLN A 1 93 ? -28.400 12.392 -12.361 1.00 62.12 93 GLN A N 1
ATOM 755 C CA . GLN A 1 93 ? -27.467 13.450 -12.776 1.00 62.12 93 GLN A CA 1
ATOM 756 C C . GLN A 1 93 ? -28.131 14.504 -13.668 1.00 62.12 93 GLN A C 1
ATOM 758 O O . GLN A 1 93 ? -27.843 15.695 -13.536 1.00 62.12 93 GLN A O 1
ATOM 763 N N . ALA A 1 94 ? -29.025 14.091 -14.570 1.00 82.62 94 ALA A N 1
ATOM 764 C CA . ALA A 1 94 ? -29.765 15.024 -15.412 1.00 82.62 94 ALA A CA 1
ATOM 765 C C . ALA A 1 94 ? -30.716 15.913 -14.593 1.00 82.62 94 ALA A C 1
ATOM 767 O O . ALA A 1 94 ? -30.850 17.096 -14.906 1.00 82.62 94 ALA A O 1
ATOM 768 N N . LYS A 1 95 ? -31.333 15.379 -13.529 1.00 84.75 95 LYS A N 1
ATOM 769 C CA . LYS A 1 95 ? -32.175 16.154 -12.601 1.00 84.75 95 LYS A CA 1
ATOM 770 C C . LYS A 1 95 ? -31.355 17.196 -11.840 1.00 84.75 95 LYS A C 1
ATOM 772 O O . LYS A 1 95 ? -31.715 18.366 -11.878 1.00 84.75 95 LYS A O 1
ATOM 777 N N . VAL A 1 96 ? -30.216 16.807 -11.260 1.00 76.81 96 VAL A N 1
ATOM 778 C CA . VAL A 1 96 ? -29.320 17.729 -10.528 1.00 76.81 96 VAL A CA 1
ATOM 779 C C . VAL A 1 96 ? -28.834 18.872 -11.424 1.00 76.81 96 VAL A C 1
ATOM 781 O O . VAL A 1 96 ? -28.868 20.036 -11.033 1.00 76.81 96 VAL A O 1
ATOM 784 N N . ARG A 1 97 ? -28.438 18.557 -12.663 1.00 72.75 97 ARG A N 1
ATOM 785 C CA . ARG A 1 97 ? -27.945 19.560 -13.616 1.00 72.75 97 ARG A CA 1
ATOM 786 C C . ARG A 1 97 ? -29.034 20.523 -14.090 1.00 72.75 97 ARG A C 1
ATOM 788 O O . ARG A 1 97 ? -28.713 21.632 -14.493 1.00 72.75 97 ARG A O 1
ATOM 795 N N . LYS A 1 98 ? -30.302 20.104 -14.059 1.00 78.31 98 LYS A N 1
ATOM 796 C CA . LYS A 1 98 ? -31.441 20.959 -14.404 1.00 78.31 98 LYS A CA 1
ATOM 797 C C . LYS A 1 98 ? -31.781 21.923 -13.266 1.00 78.31 98 LYS A C 1
ATOM 799 O O . LYS A 1 98 ? -31.996 23.095 -13.534 1.00 78.31 98 LYS A O 1
ATOM 804 N N . THR A 1 99 ? -31.726 21.465 -12.016 1.00 74.69 99 THR A N 1
ATOM 805 C CA . THR A 1 99 ? -31.951 22.319 -10.838 1.00 74.69 99 THR A CA 1
ATOM 806 C C . THR A 1 99 ? -30.903 23.430 -10.706 1.00 74.69 99 THR A C 1
ATOM 808 O O . THR A 1 99 ? -31.251 24.538 -10.335 1.00 74.69 99 THR A O 1
ATOM 811 N N . GLN A 1 100 ? -29.641 23.178 -11.073 1.00 64.56 100 GLN A N 1
ATOM 812 C CA . GLN A 1 100 ? -28.577 24.197 -11.008 1.00 64.56 100 GLN A CA 1
ATOM 813 C C . GLN A 1 100 ? -28.652 25.285 -12.092 1.00 64.56 100 GLN A C 1
ATOM 815 O O . GLN A 1 100 ? -27.957 26.287 -11.979 1.00 64.56 100 GLN A O 1
ATOM 820 N N . ILE A 1 101 ? -29.428 25.085 -13.161 1.00 64.81 101 ILE A N 1
ATOM 821 C CA . ILE A 1 101 ? -29.536 26.057 -14.265 1.00 64.81 101 ILE A CA 1
ATOM 822 C C . ILE A 1 101 ? -30.722 27.010 -14.055 1.00 64.81 101 ILE A C 1
ATOM 824 O O . ILE A 1 101 ? -30.684 28.128 -14.558 1.00 64.81 101 ILE A O 1
ATOM 828 N N . ASP A 1 102 ? -31.735 26.605 -13.286 1.00 58.09 102 ASP A N 1
ATOM 829 C CA . ASP A 1 102 ? -32.917 27.436 -13.012 1.00 58.09 102 ASP A CA 1
ATOM 830 C C . ASP A 1 102 ? -32.743 28.366 -11.786 1.00 58.09 102 ASP A C 1
ATOM 832 O O . ASP A 1 102 ? -33.610 29.198 -11.540 1.00 58.09 102 ASP A O 1
ATOM 836 N N . ASP A 1 103 ? -31.623 28.275 -11.054 1.00 55.62 103 ASP A N 1
ATOM 837 C CA . ASP A 1 103 ? -31.343 29.055 -9.827 1.00 55.62 103 ASP A CA 1
ATOM 838 C C . ASP A 1 103 ? -30.334 30.206 -10.041 1.00 55.62 103 ASP A C 1
ATOM 840 O O . ASP A 1 103 ? -29.730 30.715 -9.104 1.00 55.62 103 ASP A O 1
ATOM 844 N N . SER A 1 104 ? -30.098 30.611 -11.295 1.00 52.56 104 SER A N 1
ATOM 845 C CA . SER A 1 104 ? -29.191 31.724 -11.624 1.00 52.56 104 SER A CA 1
ATOM 846 C C . SER A 1 104 ? -29.885 32.880 -12.348 1.00 52.56 104 SER A C 1
ATOM 848 O O . SER A 1 104 ? -29.260 33.537 -13.182 1.00 52.56 104 SER A O 1
ATOM 850 N N . THR A 1 105 ? -31.170 33.112 -12.073 1.00 56.56 105 THR A N 1
ATOM 851 C CA . THR A 1 105 ? -31.901 34.260 -12.632 1.00 56.56 105 THR A CA 1
ATOM 852 C C . THR A 1 105 ? -32.235 35.256 -11.527 1.00 56.56 105 THR A C 1
ATOM 854 O O . THR A 1 105 ? -33.139 35.012 -10.739 1.00 56.56 105 THR A O 1
ATOM 857 N N . ASP A 1 106 ? -31.477 36.354 -11.543 1.00 59.94 106 ASP A N 1
ATOM 858 C CA . ASP A 1 106 ? -31.776 37.688 -11.016 1.00 59.94 106 ASP A CA 1
ATOM 859 C C . ASP A 1 106 ? -32.185 37.808 -9.539 1.00 59.94 106 ASP A C 1
ATOM 861 O O . ASP A 1 106 ? -33.369 37.770 -9.212 1.00 59.94 106 ASP A O 1
ATOM 865 N N . ASP A 1 107 ? -31.208 38.119 -8.680 1.00 54.34 107 ASP A N 1
ATOM 866 C CA . ASP A 1 107 ? -31.473 38.910 -7.474 1.00 54.34 107 ASP A CA 1
ATOM 867 C C . ASP A 1 107 ? -30.286 39.839 -7.152 1.00 54.34 107 ASP A C 1
ATOM 869 O O . ASP A 1 107 ? -29.359 39.500 -6.417 1.00 54.34 107 ASP A O 1
ATOM 873 N N . ASP A 1 108 ? -30.296 41.019 -7.782 1.00 58.56 108 ASP A N 1
ATOM 874 C CA . ASP A 1 108 ? -29.577 42.209 -7.311 1.00 58.56 108 ASP A CA 1
ATOM 875 C C . ASP A 1 108 ? -30.379 42.791 -6.127 1.00 58.56 108 ASP A C 1
ATOM 877 O O . ASP A 1 108 ? -31.124 43.764 -6.277 1.00 58.56 108 ASP A O 1
ATOM 881 N N . GLY A 1 109 ? -30.265 42.144 -4.965 1.00 54.75 109 GLY A N 1
ATOM 882 C CA . GLY A 1 109 ? -30.935 42.504 -3.714 1.00 54.75 109 GLY A CA 1
ATOM 883 C C . GLY A 1 109 ? -29.921 42.770 -2.605 1.00 54.75 109 GLY A C 1
ATOM 884 O O . GLY A 1 109 ? -29.372 41.853 -2.003 1.00 54.75 109 GLY A O 1
ATOM 885 N N . ASP A 1 110 ? -29.643 44.050 -2.390 1.00 63.94 110 ASP A N 1
ATOM 886 C CA . ASP A 1 110 ? -28.822 44.620 -1.323 1.00 63.94 110 ASP A CA 1
ATOM 887 C C . ASP A 1 110 ? -29.625 44.551 -0.010 1.00 63.94 110 ASP A C 1
ATOM 889 O O . ASP A 1 110 ? -30.408 45.458 0.257 1.00 63.94 110 ASP A O 1
ATOM 893 N N . ASP A 1 111 ? -29.489 43.471 0.771 1.00 53.03 111 ASP A N 1
ATOM 894 C CA . ASP A 1 111 ? -30.176 43.335 2.063 1.00 53.03 111 ASP A CA 1
ATOM 895 C C . ASP A 1 111 ? -29.201 43.101 3.227 1.00 53.03 111 ASP A C 1
ATOM 897 O O . ASP A 1 111 ? -28.374 42.183 3.256 1.00 53.03 111 ASP A O 1
ATOM 901 N N . GLU A 1 112 ? -29.326 44.014 4.190 1.00 58.28 112 GLU A N 1
ATOM 902 C CA . GLU A 1 112 ? -28.661 44.073 5.482 1.00 58.28 112 GLU A CA 1
ATOM 903 C C . GLU A 1 112 ? -28.868 42.769 6.266 1.00 58.28 112 GLU A C 1
ATOM 905 O O . GLU A 1 112 ? -29.990 42.322 6.498 1.00 58.28 112 GLU A O 1
ATOM 910 N N . ILE A 1 113 ? -27.765 42.167 6.712 1.00 48.03 113 ILE A N 1
ATOM 911 C CA . ILE A 1 113 ? -27.795 41.024 7.625 1.00 48.03 113 ILE A CA 1
ATOM 912 C C . ILE A 1 113 ? -28.149 41.563 9.016 1.00 48.03 113 ILE A C 1
ATOM 914 O O . ILE A 1 113 ? -27.273 42.039 9.741 1.00 48.03 113 ILE A O 1
ATOM 918 N N . GLU A 1 114 ? -29.433 41.511 9.371 1.00 56.84 114 GLU A N 1
ATOM 919 C CA . GLU A 1 114 ? -29.870 41.577 10.764 1.00 56.84 114 GL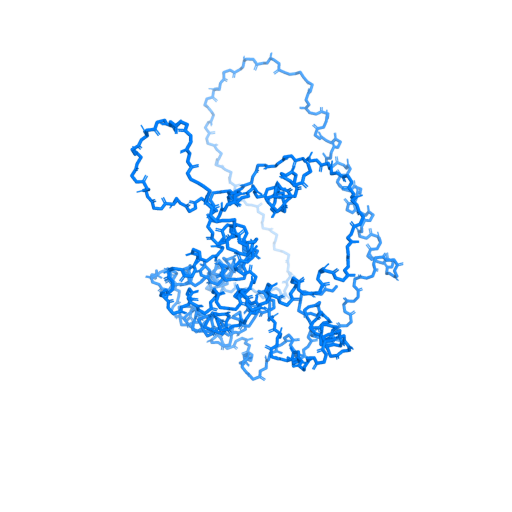U A CA 1
ATOM 920 C C . GLU A 1 114 ? -29.511 40.261 11.474 1.00 56.84 114 GLU A C 1
ATOM 922 O O . GLU A 1 114 ? -29.724 39.158 10.967 1.00 56.84 114 GLU A O 1
ATOM 927 N N . GLU A 1 115 ? -28.901 40.407 12.648 1.00 68.19 115 GLU A N 1
ATOM 928 C CA . GLU A 1 115 ? -28.619 39.336 13.597 1.00 68.19 115 GLU A CA 1
ATOM 929 C C . GLU A 1 115 ? -29.951 38.762 14.105 1.00 68.19 115 GLU A C 1
ATOM 931 O O . GLU A 1 115 ? -30.693 39.466 14.789 1.00 68.19 115 GLU A O 1
ATOM 936 N N . GLU A 1 116 ? -30.253 37.497 13.796 1.00 52.59 116 GLU A N 1
ATOM 937 C CA . GLU A 1 116 ? -31.332 36.766 14.467 1.00 52.59 116 GLU A CA 1
ATOM 938 C C . GLU A 1 116 ? -30.792 35.640 15.355 1.00 52.59 116 GLU A C 1
ATOM 940 O O . GLU A 1 116 ? -29.984 34.793 14.960 1.00 52.59 116 GLU A O 1
ATOM 945 N N . ASP A 1 117 ? -31.290 35.715 16.583 1.00 49.50 117 ASP A N 1
ATOM 946 C CA . ASP A 1 117 ? -31.061 34.904 17.762 1.00 49.50 117 ASP A CA 1
ATOM 947 C C . ASP A 1 117 ? -31.608 33.462 17.660 1.00 49.50 117 ASP A C 1
ATOM 949 O O . ASP A 1 117 ? -32.568 33.162 16.952 1.00 49.50 117 ASP A O 1
ATOM 953 N N . ASP A 1 118 ? -31.018 32.586 18.479 1.00 52.75 118 ASP A N 1
ATOM 954 C CA . ASP A 1 118 ? -31.671 31.496 19.217 1.00 52.75 118 ASP A CA 1
ATOM 955 C C . ASP A 1 118 ? -32.640 30.553 18.469 1.00 52.75 118 ASP A C 1
ATOM 957 O O . ASP A 1 118 ? -33.862 30.587 18.626 1.00 52.75 118 ASP A O 1
ATOM 961 N N . ILE A 1 119 ? -32.073 29.545 17.796 1.00 43.62 119 ILE A N 1
ATOM 962 C CA . ILE A 1 119 ? -32.771 28.278 17.517 1.00 43.62 119 ILE A CA 1
ATOM 963 C C . ILE A 1 119 ? -32.525 27.319 18.689 1.00 43.62 119 ILE A C 1
ATOM 965 O O . ILE A 1 119 ? -31.638 26.467 18.667 1.00 43.62 119 ILE A O 1
ATOM 969 N N . ASP A 1 120 ? -33.352 27.462 19.725 1.00 50.47 120 ASP A N 1
ATOM 970 C CA . ASP A 1 120 ? -33.532 26.472 20.790 1.00 50.47 120 ASP A CA 1
ATOM 971 C C . ASP A 1 120 ? -34.725 25.574 20.405 1.00 50.47 120 ASP A C 1
ATOM 973 O O . ASP A 1 120 ? -35.870 25.752 20.830 1.00 50.47 120 ASP A O 1
ATOM 977 N N . VAL A 1 121 ? -34.486 24.635 19.479 1.00 52.75 121 VAL A N 1
ATOM 978 C CA . VAL A 1 121 ? -35.506 23.665 19.050 1.00 52.75 121 VAL A CA 1
ATOM 979 C C . VAL A 1 121 ? -35.613 22.561 20.096 1.00 52.75 121 VAL A C 1
ATOM 981 O O . VAL A 1 121 ? -34.863 21.585 20.111 1.00 52.75 121 VAL A O 1
ATOM 984 N N . LEU A 1 122 ? -36.617 22.741 20.952 1.00 53.56 122 LEU A N 1
ATOM 985 C CA . LEU A 1 122 ? -37.253 21.740 21.800 1.00 53.56 122 LEU A CA 1
ATOM 986 C C . LEU A 1 122 ? -37.582 20.459 21.011 1.00 53.56 122 LEU A C 1
ATOM 988 O O . LEU A 1 122 ? -38.642 20.330 20.399 1.00 53.56 122 LEU A O 1
ATOM 992 N N . LEU A 1 123 ? -36.692 19.470 21.086 1.00 49.31 123 LEU A N 1
ATOM 993 C CA . LEU A 1 123 ? -36.987 18.064 20.796 1.00 49.31 123 LEU A CA 1
ATOM 994 C C . LEU A 1 123 ? -37.534 17.379 22.059 1.00 49.31 123 LEU A C 1
ATOM 996 O O . LEU A 1 123 ? -36.938 16.448 22.594 1.00 49.31 123 LEU A O 1
ATOM 1000 N N . GLU A 1 124 ? -38.690 17.835 22.537 1.00 53.94 124 GLU A N 1
ATOM 1001 C CA . GLU A 1 124 ? -39.483 17.119 23.537 1.00 53.94 124 GLU A CA 1
ATOM 1002 C C . GLU A 1 124 ? -40.851 16.784 22.940 1.00 53.94 124 GLU A C 1
ATOM 1004 O O . GLU A 1 124 ? -41.687 17.660 22.739 1.00 53.94 124 GLU A O 1
ATOM 1009 N N . GLY A 1 125 ? -41.096 15.499 22.667 1.00 54.84 125 GLY A N 1
ATOM 1010 C CA . GLY A 1 125 ? -42.462 15.010 22.465 1.00 54.84 125 GLY A CA 1
ATOM 1011 C C . GLY A 1 125 ? -42.705 14.178 21.213 1.00 54.84 125 GLY A C 1
ATOM 1012 O O . GLY A 1 125 ? -43.573 14.507 20.412 1.00 54.84 125 GLY A O 1
ATOM 1013 N N . ALA A 1 126 ? -42.030 13.037 21.090 1.00 46.53 126 ALA A N 1
ATOM 1014 C CA . ALA A 1 126 ? -42.555 11.920 20.310 1.00 46.53 126 ALA A CA 1
ATOM 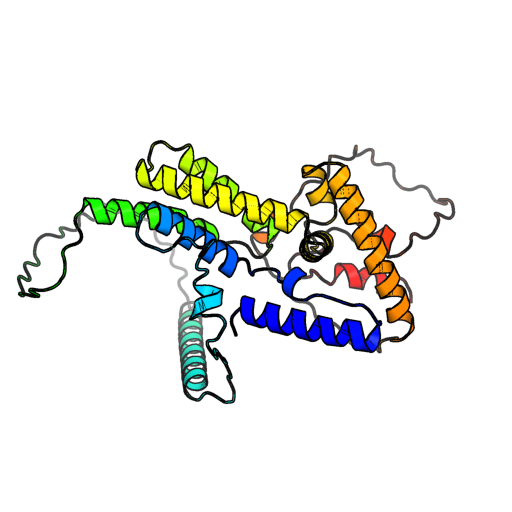1015 C C . ALA A 1 126 ? -42.352 10.614 21.089 1.00 46.53 126 ALA A C 1
ATOM 1017 O O . ALA A 1 126 ? -41.446 9.832 20.814 1.00 46.53 126 ALA A O 1
ATOM 1018 N N . ASN A 1 127 ? -43.214 10.393 22.087 1.00 51.66 127 ASN A N 1
ATOM 1019 C CA . ASN A 1 127 ? -43.467 9.064 22.645 1.00 51.66 127 ASN A CA 1
ATOM 1020 C C . ASN A 1 127 ? -44.228 8.244 21.595 1.00 51.66 127 ASN A C 1
ATOM 1022 O O . ASN A 1 127 ? -45.454 8.168 21.616 1.00 51.66 127 ASN A O 1
ATOM 1026 N N . LEU A 1 128 ? -43.489 7.659 20.656 1.00 56.78 128 LEU A N 1
ATOM 1027 C CA . LEU A 1 128 ? -43.947 6.507 19.888 1.00 56.78 128 LEU A CA 1
ATOM 1028 C C . LEU A 1 128 ? -43.414 5.258 20.593 1.00 56.78 128 LEU A C 1
ATOM 1030 O O . LEU A 1 128 ? -42.410 4.673 20.196 1.00 56.78 128 LEU A O 1
ATOM 1034 N N . GLU A 1 129 ? -44.085 4.886 21.685 1.00 55.06 129 GLU A N 1
ATOM 1035 C CA . GLU A 1 129 ? -44.042 3.525 22.224 1.00 55.06 129 GLU A CA 1
ATOM 1036 C C . GLU A 1 129 ? -44.826 2.623 21.261 1.00 55.06 129 GLU A C 1
ATOM 1038 O O . GLU A 1 129 ? -45.988 2.296 21.489 1.00 55.06 129 GLU A O 1
ATOM 1043 N N . GLU A 1 130 ? -44.215 2.280 20.128 1.00 59.56 130 GLU A N 1
ATOM 1044 C CA . GLU A 1 130 ? -44.675 1.168 19.304 1.00 59.56 130 GLU A CA 1
ATOM 1045 C C . GLU A 1 130 ? -43.688 0.012 19.497 1.00 59.56 130 GLU A C 1
ATOM 1047 O O . GLU A 1 130 ? -42.505 0.103 19.160 1.00 59.56 130 GLU A O 1
ATOM 1052 N N . ASP A 1 131 ? -44.194 -1.046 20.132 1.00 49.06 131 ASP A N 1
ATOM 1053 C CA . ASP A 1 131 ? -43.523 -2.289 20.503 1.00 49.06 131 ASP A CA 1
ATOM 1054 C C . ASP A 1 131 ? -42.874 -2.991 19.294 1.00 49.06 131 ASP A C 1
ATOM 1056 O O . ASP A 1 131 ? -43.365 -3.996 18.778 1.00 49.06 131 ASP A O 1
ATOM 1060 N N . VAL A 1 132 ? -41.696 -2.530 18.870 1.00 56.91 132 VAL A N 1
ATOM 1061 C CA . VAL A 1 132 ? -40.759 -3.344 18.083 1.00 56.91 132 VAL A CA 1
ATOM 1062 C C . VAL A 1 132 ? -39.898 -4.135 19.068 1.00 56.91 132 VAL A C 1
ATOM 1064 O O . VAL A 1 132 ? -38.706 -3.888 19.266 1.00 56.91 132 VAL A O 1
ATOM 1067 N N . ALA A 1 133 ? -40.547 -5.094 19.730 1.00 47.75 133 ALA A N 1
ATOM 1068 C CA . ALA A 1 133 ? -39.943 -6.053 20.647 1.00 47.75 133 ALA A CA 1
ATOM 1069 C C . ALA A 1 133 ? -39.001 -6.999 19.880 1.00 47.75 133 ALA A C 1
ATOM 1071 O O . ALA A 1 133 ? -39.351 -8.119 19.516 1.00 47.75 133 ALA A O 1
ATOM 1072 N N . GLY A 1 134 ? -37.798 -6.516 19.581 1.00 54.72 134 GLY A N 1
ATOM 1073 C CA . GLY A 1 134 ? -36.772 -7.285 18.879 1.00 54.72 134 GLY A CA 1
ATOM 1074 C C . GLY A 1 134 ? -35.552 -6.480 18.437 1.00 54.72 134 GLY A C 1
ATOM 1075 O O . GLY A 1 134 ? -34.525 -7.078 18.120 1.00 54.72 134 GLY A O 1
ATOM 1076 N N . ALA A 1 135 ? -35.614 -5.144 18.450 1.00 54.75 135 ALA A N 1
ATOM 1077 C CA . ALA A 1 135 ? -34.438 -4.322 18.193 1.00 54.75 135 ALA A CA 1
ATOM 1078 C C . ALA A 1 135 ? -33.502 -4.372 19.413 1.00 54.75 135 ALA A C 1
ATOM 1080 O O . ALA A 1 135 ? -33.733 -3.710 20.424 1.00 54.75 135 ALA A O 1
ATOM 1081 N N . SER A 1 136 ? -32.459 -5.203 19.323 1.00 56.72 136 SER A N 1
ATOM 1082 C CA . SER A 1 136 ? -31.342 -5.247 20.269 1.00 56.72 136 SER A CA 1
ATOM 1083 C C . SER A 1 136 ? -30.823 -3.829 20.505 1.00 56.72 136 SER A C 1
ATOM 1085 O O . SER A 1 136 ? -30.151 -3.252 19.651 1.00 56.72 136 SER A O 1
ATOM 1087 N N . THR A 1 137 ? -31.153 -3.254 21.659 1.00 70.62 137 THR A N 1
ATOM 1088 C CA . THR A 1 137 ? -30.644 -1.953 22.082 1.00 70.62 137 THR A CA 1
ATOM 1089 C C . THR A 1 137 ? -29.159 -2.110 22.373 1.00 70.62 137 THR A C 1
ATOM 1091 O O . THR A 1 137 ? -28.760 -2.556 23.449 1.00 70.62 137 THR A O 1
ATOM 1094 N N . VAL A 1 138 ? -28.338 -1.766 21.379 1.00 77.25 138 VAL A N 1
ATOM 1095 C CA . VAL A 1 138 ? -26.887 -1.627 21.527 1.00 77.25 138 VAL A CA 1
ATOM 1096 C C . VAL A 1 138 ? -26.635 -0.745 22.743 1.00 77.25 138 VAL A C 1
ATOM 1098 O O . VAL A 1 138 ? -27.166 0.366 22.853 1.00 77.25 138 VAL A O 1
ATOM 1101 N N . LYS A 1 139 ? -25.863 -1.244 23.707 1.00 87.06 139 LYS A N 1
ATOM 1102 C CA . LYS A 1 139 ? -25.617 -0.493 24.940 1.00 87.06 139 LYS A CA 1
ATOM 1103 C C . LYS A 1 139 ? -24.839 0.772 24.585 1.00 87.06 139 LYS A C 1
ATOM 1105 O O . LYS A 1 139 ? -23.935 0.734 23.758 1.00 87.06 139 LYS A O 1
ATOM 1110 N N . LYS A 1 140 ? -25.088 1.888 25.284 1.00 83.19 140 LYS A N 1
ATOM 1111 C CA . LYS A 1 140 ? -24.344 3.156 25.081 1.00 83.19 140 LYS A CA 1
ATOM 1112 C C . LYS A 1 140 ? -22.815 2.969 25.044 1.00 83.19 140 LYS A C 1
ATOM 1114 O O . LYS A 1 140 ? -22.123 3.676 24.320 1.00 83.19 140 LYS A O 1
ATOM 1119 N N . ARG A 1 141 ? -22.289 2.008 25.817 1.00 80.94 141 ARG A N 1
ATOM 1120 C CA . ARG A 1 141 ? -20.863 1.644 25.821 1.00 80.94 141 ARG A CA 1
ATOM 1121 C C . ARG A 1 141 ? -20.409 1.030 24.491 1.00 80.94 141 ARG A C 1
ATOM 1123 O O . ARG A 1 141 ? -19.372 1.432 23.986 1.00 80.94 141 ARG A O 1
ATOM 1130 N N . GLU A 1 142 ? -21.182 0.098 23.943 1.00 85.38 142 GLU A N 1
ATOM 1131 C CA . GLU A 1 142 ? -20.900 -0.558 22.659 1.00 85.38 142 GLU A CA 1
ATOM 1132 C C . GLU A 1 142 ? -20.951 0.461 21.519 1.00 85.38 142 GLU A C 1
ATOM 1134 O O . GLU A 1 142 ? -20.058 0.484 20.680 1.00 85.38 142 GLU A O 1
ATOM 1139 N N . TRP A 1 143 ? -21.917 1.387 21.550 1.00 86.75 143 TRP A N 1
ATOM 1140 C CA . TRP A 1 143 ? -21.996 2.466 20.563 1.00 86.75 143 TRP A CA 1
ATOM 1141 C C . TRP A 1 143 ? -20.748 3.356 20.556 1.00 86.75 143 TRP A C 1
ATOM 1143 O O . TRP A 1 143 ? -20.209 3.651 19.494 1.00 86.75 143 TRP A O 1
ATOM 1153 N N . LYS A 1 144 ? -20.233 3.732 21.737 1.00 88.38 144 LYS A N 1
ATOM 1154 C CA . LYS A 1 144 ? -18.982 4.501 21.835 1.00 88.38 144 LYS A CA 1
ATOM 1155 C C . LYS A 1 144 ? -17.800 3.738 21.226 1.00 88.38 144 LYS A C 1
ATOM 1157 O O . LYS A 1 144 ? -17.005 4.334 20.507 1.00 88.38 144 LYS A O 1
ATOM 1162 N N . THR A 1 145 ? -17.692 2.435 21.492 1.00 85.62 145 THR A N 1
ATOM 1163 C CA . THR A 1 145 ? -16.651 1.582 20.896 1.00 85.62 145 THR A CA 1
ATOM 1164 C C . THR A 1 145 ? -16.777 1.533 19.375 1.00 85.62 145 THR A C 1
ATOM 1166 O O . THR A 1 145 ? -15.783 1.737 18.686 1.00 85.62 145 THR A O 1
ATOM 1169 N N . LEU A 1 146 ? -17.989 1.340 18.846 1.00 81.38 146 LEU A N 1
ATOM 1170 C CA . LEU A 1 146 ? -18.250 1.330 17.403 1.00 81.38 146 LEU A CA 1
ATOM 1171 C C . LEU A 1 146 ? -17.931 2.677 16.746 1.00 81.38 146 LEU A C 1
ATOM 1173 O O . LEU A 1 146 ? -17.363 2.703 15.660 1.00 81.38 146 LEU A O 1
ATOM 1177 N N . GLN A 1 147 ? -18.236 3.792 17.409 1.00 86.44 147 GLN A N 1
ATOM 1178 C CA . GLN A 1 147 ? -17.927 5.130 16.907 1.00 86.44 147 GLN A CA 1
ATOM 1179 C C . GLN A 1 147 ? -16.413 5.386 16.844 1.00 86.44 147 GLN A C 1
ATOM 1181 O O . GLN A 1 147 ? -15.920 5.917 15.850 1.00 86.44 147 GLN A O 1
ATOM 1186 N N . GLN A 1 148 ? -15.665 4.985 17.878 1.00 88.62 148 GLN A N 1
ATOM 1187 C CA . GLN A 1 148 ? -14.202 5.091 17.884 1.00 88.62 148 GLN A CA 1
ATOM 1188 C C . GLN A 1 148 ? -13.551 4.157 16.856 1.00 88.62 148 GLN A C 1
ATOM 1190 O O . GLN A 1 148 ? -12.596 4.551 16.192 1.00 88.62 148 GLN A O 1
ATOM 1195 N N . LEU A 1 149 ? -14.089 2.946 16.681 1.00 85.50 149 LEU A N 1
ATOM 1196 C CA . LEU A 1 149 ? -13.649 2.025 15.636 1.00 85.50 149 LEU A CA 1
ATOM 1197 C C . LEU A 1 149 ? -13.911 2.610 14.241 1.00 85.50 149 LEU A C 1
ATOM 1199 O O . LEU A 1 149 ? -13.012 2.631 13.409 1.00 85.50 149 LEU A O 1
ATOM 1203 N N . GLY A 1 150 ? -15.112 3.138 13.996 1.00 81.69 150 GLY A N 1
ATOM 1204 C CA . GLY A 1 150 ? -15.477 3.757 12.722 1.00 81.69 150 GLY A CA 1
ATOM 1205 C C . GLY A 1 150 ? -14.559 4.920 12.353 1.00 81.69 150 GLY A C 1
ATOM 1206 O O . GLY A 1 150 ? -14.009 4.935 11.254 1.00 81.69 150 GLY A O 1
ATOM 1207 N N . SER A 1 151 ? -14.310 5.838 13.293 1.00 85.94 151 SER A N 1
ATOM 1208 C CA . SER A 1 151 ? -13.425 6.979 13.033 1.00 85.94 151 SER A CA 1
ATOM 1209 C C . SER A 1 151 ? -11.982 6.550 12.764 1.00 85.94 151 SER A C 1
ATOM 1211 O O . SER A 1 151 ? -11.283 7.213 12.003 1.00 85.94 151 SER A O 1
ATOM 1213 N N . MET A 1 152 ? -11.519 5.460 13.385 1.00 83.94 152 MET A N 1
ATOM 1214 C CA . MET A 1 152 ? -10.183 4.901 13.163 1.00 83.94 152 MET A CA 1
ATOM 1215 C C . MET A 1 152 ? -10.047 4.289 11.766 1.00 83.94 152 MET A C 1
ATOM 1217 O O . MET A 1 152 ? -9.006 4.430 11.129 1.00 83.94 152 MET A O 1
ATOM 1221 N N . LEU A 1 153 ? -11.102 3.637 11.272 1.00 80.31 153 LEU A N 1
ATOM 1222 C CA . LEU A 1 153 ? -11.107 2.996 9.957 1.00 80.31 153 LEU A CA 1
ATOM 1223 C C . LEU A 1 153 ? -11.252 3.992 8.798 1.00 80.31 153 LEU A C 1
ATOM 1225 O O . LEU A 1 153 ? -10.699 3.753 7.724 1.00 80.31 153 LEU A O 1
ATOM 1229 N N . GLU A 1 154 ? -11.935 5.117 9.013 1.00 80.75 154 GLU A N 1
ATOM 1230 C CA . GLU A 1 154 ? -12.204 6.142 7.992 1.00 80.75 154 GLU A CA 1
ATOM 1231 C C . GLU A 1 154 ? -10.931 6.695 7.324 1.00 80.75 154 GLU A C 1
ATOM 1233 O O . GLU A 1 154 ? -10.915 6.983 6.126 1.00 80.75 154 GLU A O 1
ATOM 1238 N N . VAL A 1 155 ? -9.818 6.748 8.060 1.00 70.12 155 VAL A N 1
ATOM 1239 C CA . VAL A 1 155 ? -8.551 7.319 7.572 1.00 70.12 155 VAL A CA 1
ATOM 1240 C C . VAL A 1 155 ? -7.854 6.433 6.527 1.00 70.12 155 VAL A C 1
ATOM 1242 O O . VAL A 1 155 ? -6.971 6.876 5.792 1.00 70.12 155 VAL A O 1
ATOM 1245 N N . SER A 1 156 ? -8.294 5.186 6.372 1.00 63.16 156 SER A N 1
ATOM 1246 C CA . SER A 1 156 ? -7.680 4.223 5.449 1.00 63.16 156 SER A CA 1
ATOM 1247 C C . SER A 1 156 ? -8.087 4.414 3.975 1.00 63.16 156 SER A C 1
ATOM 1249 O O . SER A 1 156 ? -7.583 3.702 3.107 1.00 63.16 156 SER A O 1
ATOM 1251 N N . CYS A 1 157 ? -8.991 5.352 3.660 1.00 60.97 157 CYS A N 1
ATOM 1252 C CA . CYS A 1 157 ? -9.688 5.395 2.365 1.00 60.97 157 CYS A CA 1
ATOM 1253 C C . CYS A 1 157 ? -9.238 6.490 1.374 1.00 60.97 157 CYS A C 1
ATOM 1255 O O . CYS A 1 157 ? -9.774 6.543 0.268 1.00 60.97 157 CYS A O 1
ATOM 1257 N N . LEU A 1 158 ? -8.297 7.376 1.720 1.00 60.12 158 LEU A N 1
ATOM 1258 C CA . LEU A 1 158 ? -8.173 8.671 1.023 1.00 60.12 158 LEU A CA 1
ATOM 1259 C C . LEU A 1 158 ? -7.119 8.784 -0.096 1.00 60.12 158 LEU A C 1
ATOM 1261 O O . LEU A 1 158 ? -7.023 9.847 -0.709 1.00 60.12 158 LEU A O 1
ATOM 1265 N N . TYR A 1 159 ? -6.340 7.745 -0.422 1.00 61.12 159 TYR A N 1
ATOM 1266 C CA . TYR A 1 159 ? -5.149 7.940 -1.266 1.00 61.12 159 TYR A CA 1
ATOM 1267 C C . TYR A 1 159 ? -4.994 6.922 -2.411 1.00 61.12 159 TYR A C 1
ATOM 1269 O O . TYR A 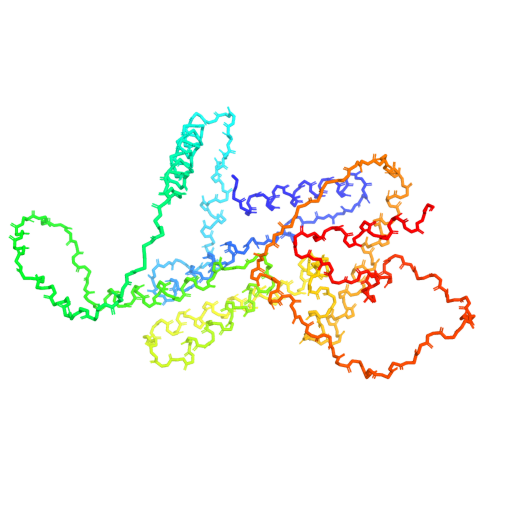1 159 ? -5.247 5.729 -2.269 1.00 61.12 159 TYR A O 1
ATOM 1277 N N . PHE A 1 160 ? -4.567 7.427 -3.578 1.00 59.47 160 PHE A N 1
ATOM 1278 C CA . PHE A 1 160 ? -4.407 6.664 -4.829 1.00 59.47 160 PHE A CA 1
ATOM 1279 C C . PHE A 1 160 ? -2.996 6.094 -5.044 1.00 59.47 160 PHE A C 1
ATOM 1281 O O . PHE A 1 160 ? -2.812 5.205 -5.875 1.00 59.47 160 PHE A O 1
ATOM 1288 N N . CYS A 1 161 ? -1.987 6.583 -4.316 1.00 65.94 161 CYS A N 1
ATOM 1289 C CA . CYS A 1 161 ? -0.625 6.060 -4.406 1.00 65.94 161 CYS A CA 1
ATOM 1290 C C . CYS A 1 161 ? -0.411 5.002 -3.312 1.00 65.94 161 CYS A C 1
ATOM 1292 O O . CYS A 1 161 ? -0.496 5.358 -2.133 1.00 65.94 161 CYS A O 1
ATOM 1294 N N . PRO A 1 162 ? -0.104 3.733 -3.651 1.00 67.62 162 PRO A N 1
ATOM 1295 C CA . PRO A 1 162 ? -0.023 2.653 -2.670 1.00 67.62 162 PRO A CA 1
ATOM 1296 C C . PRO A 1 162 ? 0.891 2.998 -1.490 1.00 67.62 162 PRO A C 1
ATOM 1298 O O . PRO A 1 162 ? 0.430 3.011 -0.355 1.00 67.62 162 PRO A O 1
ATOM 1301 N N . LEU A 1 163 ? 2.145 3.383 -1.756 1.00 75.06 163 LEU A N 1
ATOM 1302 C CA . LEU A 1 163 ? 3.141 3.697 -0.722 1.00 75.06 163 LEU A CA 1
ATOM 1303 C C . LEU A 1 163 ? 2.800 4.933 0.112 1.00 75.06 163 LEU A C 1
ATOM 1305 O O . LEU A 1 163 ? 2.993 4.9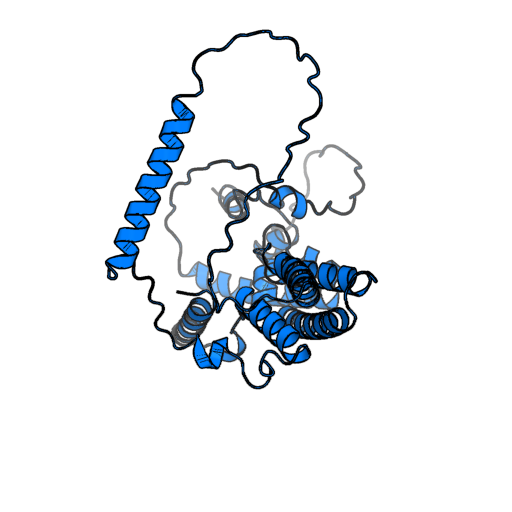14 1.326 1.00 75.06 163 LEU A O 1
ATOM 1309 N N . LEU A 1 164 ? 2.273 5.988 -0.512 1.00 75.62 164 LEU A N 1
ATOM 1310 C CA . LEU A 1 164 ? 1.854 7.176 0.229 1.00 75.62 164 LEU A CA 1
ATOM 1311 C C . LEU A 1 164 ? 0.683 6.852 1.157 1.00 75.62 164 LEU A C 1
ATOM 1313 O O . LEU A 1 164 ? 0.657 7.313 2.294 1.00 75.62 164 LEU A O 1
ATOM 1317 N N . THR A 1 165 ? -0.236 6.001 0.700 1.00 78.69 165 THR A N 1
ATOM 1318 C CA . THR A 1 165 ? -1.370 5.583 1.521 1.00 78.69 165 T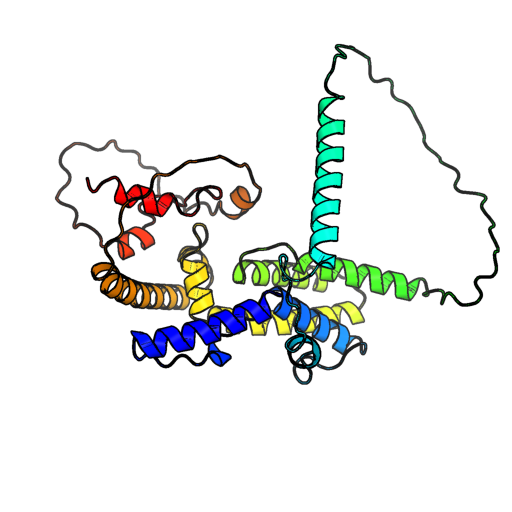HR A CA 1
ATOM 1319 C C . THR A 1 165 ? -0.905 4.832 2.758 1.00 78.69 165 THR A C 1
ATOM 1321 O O . THR A 1 165 ? -1.341 5.163 3.853 1.00 78.69 165 THR A O 1
ATOM 1324 N N . PHE A 1 166 ? 0.044 3.897 2.607 1.00 82.44 166 PHE A N 1
ATOM 1325 C CA . PHE A 1 166 ? 0.661 3.219 3.749 1.00 82.44 166 PHE A CA 1
ATOM 1326 C C . PHE A 1 166 ? 1.202 4.223 4.768 1.00 82.44 166 PHE A C 1
ATOM 1328 O O . PHE A 1 166 ? 0.888 4.120 5.948 1.00 82.44 166 PHE A O 1
ATOM 1335 N N . ILE A 1 167 ? 1.983 5.213 4.323 1.00 84.56 167 ILE A N 1
ATOM 1336 C CA . ILE A 1 167 ? 2.593 6.206 5.219 1.00 84.56 167 ILE A CA 1
ATOM 1337 C C . ILE A 1 167 ? 1.533 7.032 5.949 1.00 84.56 167 ILE A C 1
ATOM 1339 O O . ILE A 1 167 ? 1.616 7.171 7.168 1.00 84.56 167 ILE A O 1
ATOM 1343 N N . CYS A 1 168 ? 0.538 7.556 5.231 1.00 82.69 168 CYS A N 1
ATOM 1344 C CA . CYS A 1 168 ? -0.524 8.362 5.828 1.00 82.69 168 CYS A CA 1
ATOM 1345 C C . CYS A 1 168 ? -1.336 7.553 6.846 1.00 82.69 168 CYS A C 1
ATOM 1347 O O . CYS A 1 168 ? -1.537 8.011 7.968 1.00 82.69 168 CYS A O 1
ATOM 1349 N N . THR A 1 169 ? -1.738 6.328 6.496 1.00 83.25 169 THR A N 1
ATOM 1350 C CA . THR A 1 169 ? -2.493 5.455 7.404 1.00 83.25 169 THR A CA 1
ATOM 1351 C C . THR A 1 169 ? -1.659 5.042 8.621 1.00 83.25 169 THR A C 1
ATOM 1353 O O . THR A 1 169 ? -2.178 5.044 9.734 1.00 83.25 169 THR A O 1
ATOM 1356 N N . MET A 1 170 ? -0.361 4.753 8.453 1.00 89.19 170 MET A N 1
ATOM 1357 C CA . MET A 1 170 ? 0.540 4.457 9.576 1.00 89.19 170 MET A CA 1
ATOM 1358 C C . MET A 1 170 ? 0.681 5.654 10.516 1.00 89.19 170 MET A C 1
ATOM 1360 O O . MET A 1 170 ? 0.632 5.479 11.730 1.00 89.19 170 MET A O 1
ATOM 1364 N N . HIS A 1 171 ? 0.882 6.857 9.969 1.00 89.50 171 HIS A N 1
ATOM 1365 C CA . HIS A 1 171 ? 1.035 8.068 10.770 1.00 89.50 171 HIS A CA 1
ATOM 1366 C C . HIS A 1 171 ? -0.219 8.344 11.597 1.00 89.50 171 HIS A C 1
ATOM 1368 O O . HIS A 1 171 ? -0.115 8.515 12.807 1.00 89.50 171 HIS A O 1
ATOM 1374 N N . GLU A 1 172 ? -1.395 8.287 10.973 1.00 88.94 172 GLU A N 1
ATOM 1375 C CA . GLU A 1 172 ? -2.653 8.480 11.686 1.00 88.94 172 GLU A CA 1
ATOM 1376 C C . GLU A 1 172 ? -2.853 7.433 12.788 1.00 88.94 172 GLU A C 1
ATOM 1378 O O . GLU A 1 172 ? -3.188 7.785 13.919 1.00 88.94 172 GLU A O 1
ATOM 1383 N N . LEU A 1 173 ? -2.660 6.143 12.478 1.00 89.38 173 LEU A N 1
ATOM 1384 C CA . LEU A 1 173 ? -2.822 5.083 13.474 1.00 89.38 173 LEU A CA 1
ATOM 1385 C C . LEU A 1 173 ? -1.885 5.309 14.663 1.00 89.38 173 LEU A C 1
ATOM 1387 O O . LEU A 1 173 ? -2.333 5.197 15.800 1.00 89.38 173 LEU A O 1
ATOM 1391 N N . LYS A 1 174 ? -0.627 5.701 14.415 1.00 93.88 174 LYS A N 1
ATOM 1392 C CA . LYS A 1 174 ? 0.329 6.074 15.470 1.00 93.88 174 LYS A CA 1
ATOM 1393 C C . LYS A 1 174 ? -0.187 7.234 16.313 1.00 93.88 174 LYS A C 1
ATOM 1395 O O . LYS A 1 174 ? -0.273 7.093 17.526 1.00 93.88 174 LYS A O 1
ATOM 1400 N N . THR A 1 175 ? -0.605 8.331 15.683 1.00 92.56 175 THR A N 1
ATOM 1401 C CA . THR A 1 175 ? -1.149 9.501 16.389 1.00 92.56 175 THR A CA 1
ATOM 1402 C C . THR A 1 175 ? -2.360 9.143 17.246 1.00 92.56 175 THR A C 1
ATOM 1404 O O . THR A 1 175 ? -2.499 9.639 18.360 1.00 92.56 175 THR A O 1
ATOM 1407 N N . ARG A 1 176 ? -3.230 8.252 16.763 1.00 91.00 176 ARG A N 1
ATOM 1408 C CA . ARG A 1 176 ? -4.394 7.797 17.527 1.00 91.00 176 ARG A CA 1
ATOM 1409 C C . ARG A 1 176 ? -4.015 6.900 18.695 1.00 91.00 176 ARG A C 1
ATOM 1411 O O . ARG A 1 176 ? -4.582 7.073 19.763 1.00 91.00 176 ARG A O 1
ATOM 1418 N N . ILE A 1 177 ? -3.069 5.981 18.508 1.00 94.12 177 ILE A N 1
ATOM 1419 C CA . ILE A 1 177 ? -2.535 5.119 19.577 1.00 94.12 177 ILE A CA 1
ATOM 1420 C C . ILE A 1 177 ? -1.883 5.959 20.682 1.00 94.12 177 ILE A C 1
ATOM 1422 O O . ILE A 1 177 ? -2.043 5.648 21.858 1.00 94.12 177 ILE A O 1
ATOM 1426 N N . GLU A 1 178 ? -1.169 7.021 20.304 1.00 94.69 178 GLU A N 1
ATOM 1427 C CA . GLU A 1 178 ? -0.532 7.966 21.229 1.00 94.69 178 GLU A CA 1
ATOM 1428 C C . GLU A 1 178 ? -1.539 8.887 21.939 1.00 94.69 178 GLU A C 1
ATOM 1430 O O . GLU A 1 178 ? -1.210 9.480 22.966 1.00 94.69 178 GLU A O 1
ATOM 1435 N N . ASN A 1 179 ? -2.762 9.011 21.416 1.00 91.38 179 ASN A N 1
ATOM 1436 C CA . ASN A 1 179 ? -3.831 9.770 22.046 1.00 91.38 179 ASN A CA 1
ATOM 1437 C C . ASN A 1 179 ? -4.563 8.898 23.089 1.00 91.38 179 ASN A C 1
ATOM 1439 O O . ASN A 1 179 ? -5.242 7.927 22.747 1.00 91.38 179 ASN A O 1
ATOM 1443 N N . ASP A 1 180 ? -4.490 9.288 24.366 1.00 88.81 180 ASP A N 1
ATOM 1444 C CA . ASP A 1 180 ? -5.108 8.597 25.517 1.00 88.81 180 ASP A CA 1
ATOM 1445 C C . ASP A 1 180 ? -6.659 8.531 25.470 1.00 88.81 180 ASP A C 1
ATOM 1447 O O . ASP A 1 180 ? -7.307 7.997 26.375 1.00 88.81 180 ASP A O 1
ATOM 1451 N N . GLU A 1 181 ? -7.293 9.070 24.426 1.00 93.19 181 GLU A N 1
ATOM 1452 C CA . GLU A 1 181 ? -8.744 9.034 24.214 1.00 93.19 181 GLU A CA 1
ATOM 1453 C C . GLU A 1 181 ? -9.280 7.666 23.752 1.00 93.19 181 GLU A C 1
ATOM 1455 O O . GLU A 1 181 ? -10.483 7.384 23.897 1.00 93.19 181 GLU A O 1
ATOM 1460 N N . LEU A 1 182 ? -8.425 6.804 23.189 1.00 92.12 182 LEU A N 1
ATOM 1461 C CA . LEU A 1 182 ? -8.823 5.465 22.754 1.00 92.12 182 LEU A CA 1
ATOM 1462 C C . LEU A 1 182 ? -9.082 4.540 23.946 1.00 92.12 182 LEU A C 1
ATOM 1464 O O . LEU A 1 182 ? -8.327 4.482 24.915 1.00 92.12 182 LEU A O 1
ATOM 1468 N N . LEU A 1 183 ? -10.146 3.737 23.849 1.00 91.88 183 LEU A N 1
ATOM 1469 C CA . LEU A 1 183 ? -10.347 2.648 24.802 1.00 91.88 183 LEU A CA 1
ATOM 1470 C C . LEU A 1 183 ? -9.156 1.668 24.735 1.00 91.88 183 LEU A C 1
ATOM 1472 O O . LEU A 1 183 ? -8.703 1.359 23.632 1.00 91.88 183 LEU A O 1
ATOM 1476 N N . PRO A 1 184 ? -8.678 1.112 25.868 1.00 94.38 184 PRO A N 1
ATOM 1477 C CA . PRO A 1 184 ? -7.474 0.275 25.885 1.00 94.38 184 PRO A CA 1
ATOM 1478 C C . PRO A 1 184 ? -7.511 -0.920 24.923 1.00 94.38 184 PRO A C 1
ATOM 1480 O O . PRO A 1 184 ? -6.507 -1.257 24.304 1.00 94.38 184 PRO A O 1
ATOM 1483 N N . ASN A 1 185 ? -8.677 -1.548 24.753 1.00 90.88 185 ASN A N 1
ATOM 1484 C CA . ASN A 1 185 ? -8.855 -2.638 23.793 1.00 90.88 185 ASN A CA 1
ATOM 1485 C C . ASN A 1 185 ? -8.729 -2.163 22.337 1.00 90.88 185 ASN A C 1
ATOM 1487 O O . ASN A 1 185 ? -8.134 -2.863 21.526 1.00 90.88 185 ASN A O 1
ATOM 1491 N N . LEU A 1 186 ? -9.242 -0.972 22.012 1.00 90.25 186 LEU A N 1
ATOM 1492 C CA . LEU A 1 186 ? -9.081 -0.375 20.686 1.00 90.25 186 LEU A CA 1
ATOM 1493 C C . LEU A 1 186 ? -7.642 0.078 20.439 1.00 90.25 186 LEU A C 1
ATOM 1495 O O . LEU A 1 186 ? -7.166 -0.066 19.324 1.00 90.25 186 LEU A O 1
ATOM 1499 N N . CYS A 1 187 ? -6.940 0.567 21.463 1.00 94.75 187 CYS A N 1
ATOM 1500 C CA . CYS A 1 187 ? -5.520 0.900 21.367 1.00 94.75 187 CYS A CA 1
ATOM 1501 C C . CYS A 1 187 ? -4.679 -0.347 21.033 1.00 94.75 187 CYS A C 1
ATOM 1503 O O . CYS A 1 187 ? -3.909 -0.330 20.076 1.00 94.75 187 CYS A O 1
ATOM 1505 N N . ASN A 1 188 ? -4.905 -1.466 21.733 1.00 93.44 188 ASN A N 1
ATOM 1506 C CA . ASN A 1 188 ? -4.238 -2.737 21.426 1.00 93.44 188 ASN A CA 1
ATOM 1507 C C . ASN A 1 188 ? -4.566 -3.234 20.008 1.00 93.44 188 ASN A C 1
ATOM 1509 O O . ASN A 1 188 ? -3.668 -3.636 19.270 1.00 93.44 188 ASN A O 1
ATOM 1513 N N . ALA A 1 189 ? -5.840 -3.169 19.607 1.00 90.62 189 ALA A N 1
ATOM 1514 C CA . ALA A 1 189 ? -6.263 -3.578 18.270 1.00 90.62 189 ALA A CA 1
ATOM 1515 C C . ALA A 1 189 ? -5.660 -2.680 17.173 1.00 90.62 189 ALA A C 1
ATOM 1517 O O . ALA A 1 189 ? -5.202 -3.177 16.145 1.00 90.62 189 ALA A O 1
ATOM 1518 N N . ALA A 1 190 ? -5.598 -1.366 17.406 1.00 90.50 190 ALA A N 1
ATOM 1519 C CA . ALA A 1 190 ? -4.947 -0.405 16.522 1.00 90.50 190 ALA A CA 1
ATOM 1520 C C . ALA A 1 190 ? -3.445 -0.681 16.397 1.00 90.50 190 ALA A C 1
ATOM 1522 O O . ALA A 1 190 ? -2.918 -0.650 15.289 1.00 90.50 190 ALA A O 1
ATOM 1523 N N . ALA A 1 191 ? -2.767 -0.998 17.505 1.00 94.81 191 ALA A N 1
ATOM 1524 C CA . ALA A 1 191 ? -1.349 -1.344 17.511 1.00 94.81 191 ALA A CA 1
ATOM 1525 C C . ALA A 1 191 ? -1.065 -2.613 16.693 1.00 94.81 191 ALA A C 1
ATOM 1527 O O . ALA A 1 191 ? -0.142 -2.618 15.882 1.00 94.81 191 ALA A O 1
ATOM 1528 N N . ALA A 1 192 ? -1.898 -3.648 16.822 1.00 93.25 192 ALA A N 1
ATOM 1529 C CA . ALA A 1 192 ? -1.787 -4.852 15.999 1.00 93.25 192 ALA A CA 1
ATOM 1530 C C . ALA A 1 192 ? -2.071 -4.575 14.510 1.00 93.25 192 ALA A C 1
ATOM 1532 O O . ALA A 1 192 ? -1.399 -5.109 13.626 1.00 93.25 192 ALA A O 1
ATOM 1533 N N . GLY A 1 193 ? -3.053 -3.715 14.215 1.00 88.50 193 GLY A N 1
ATOM 1534 C CA . GLY A 1 193 ? -3.323 -3.251 12.853 1.00 88.50 193 GLY A CA 1
ATOM 1535 C C . GLY A 1 193 ? -2.149 -2.470 12.255 1.00 88.50 193 GLY A C 1
ATOM 1536 O O . GLY A 1 193 ? -1.798 -2.675 11.093 1.00 88.50 193 GLY A O 1
ATOM 1537 N N . LEU A 1 194 ? -1.510 -1.617 13.058 1.00 93.44 194 LEU A N 1
ATOM 1538 C CA . LEU A 1 194 ? -0.325 -0.853 12.683 1.00 93.44 194 LEU A CA 1
ATOM 1539 C C . LEU A 1 194 ? 0.880 -1.762 12.417 1.00 93.44 194 LEU A C 1
ATOM 1541 O O . LEU A 1 194 ? 1.529 -1.593 11.391 1.00 93.44 194 LEU A O 1
ATOM 1545 N N . GLU A 1 195 ? 1.147 -2.741 13.285 1.00 94.62 195 GLU A N 1
ATOM 1546 C CA . GLU A 1 195 ? 2.206 -3.740 13.079 1.00 94.62 195 GLU A CA 1
ATOM 1547 C C . GLU A 1 195 ? 2.011 -4.460 11.738 1.00 94.62 195 GLU A C 1
ATOM 1549 O O . GLU A 1 195 ? 2.928 -4.539 10.918 1.00 94.62 195 GLU A O 1
ATOM 1554 N N . LYS A 1 196 ? 0.777 -4.889 11.444 1.00 89.00 196 LYS A N 1
ATOM 1555 C CA . LYS A 1 196 ? 0.458 -5.529 10.164 1.00 89.00 196 LYS A CA 1
ATOM 1556 C C . LYS A 1 196 ? 0.663 -4.593 8.971 1.00 89.00 196 LYS A C 1
ATOM 1558 O O . LYS A 1 196 ? 1.172 -5.011 7.931 1.00 89.00 196 LYS A O 1
ATOM 1563 N N . LEU A 1 197 ? 0.268 -3.329 9.101 1.00 88.50 197 LEU A N 1
ATOM 1564 C CA . LEU A 1 197 ? 0.464 -2.310 8.071 1.00 88.50 197 LEU A CA 1
ATOM 1565 C C . LEU A 1 197 ? 1.962 -2.049 7.816 1.00 88.50 197 LEU A C 1
ATOM 1567 O O . LEU A 1 197 ? 2.358 -1.903 6.659 1.00 88.50 197 LEU A O 1
ATOM 1571 N N . GLU A 1 198 ? 2.794 -2.056 8.861 1.00 91.06 198 GLU A N 1
ATOM 1572 C CA . GLU A 1 198 ? 4.254 -1.937 8.763 1.00 91.06 198 GLU A CA 1
ATOM 1573 C C . GLU A 1 198 ? 4.879 -3.138 8.034 1.00 91.06 198 GLU A C 1
ATOM 1575 O O . GLU A 1 198 ? 5.700 -2.941 7.137 1.00 91.06 198 GLU A O 1
ATOM 1580 N N . GLU A 1 199 ? 4.443 -4.372 8.311 1.00 88.25 199 GLU A N 1
ATOM 1581 C CA . GLU A 1 199 ? 4.885 -5.563 7.562 1.00 88.25 199 GLU A CA 1
ATOM 1582 C C . GLU A 1 199 ? 4.607 -5.439 6.053 1.00 88.25 199 GLU A C 1
ATOM 1584 O O . GLU A 1 199 ? 5.465 -5.736 5.207 1.00 88.25 199 GLU A O 1
ATOM 1589 N N . TYR A 1 200 ? 3.404 -4.975 5.696 1.00 85.38 200 TYR A N 1
ATOM 1590 C CA . TYR A 1 200 ? 3.042 -4.740 4.299 1.00 85.38 200 TYR A CA 1
ATOM 1591 C C . TYR A 1 200 ? 3.843 -3.602 3.685 1.00 85.38 200 TYR A C 1
ATOM 1593 O O . TYR A 1 200 ? 4.254 -3.709 2.530 1.00 85.38 200 TYR A O 1
ATOM 1601 N N . TYR A 1 201 ? 4.102 -2.539 4.441 1.00 88.25 201 TYR A N 1
ATOM 1602 C CA . TYR A 1 201 ? 4.939 -1.437 3.992 1.00 88.25 201 TYR A CA 1
ATOM 1603 C C . TYR A 1 201 ? 6.376 -1.894 3.699 1.00 88.25 201 TYR A C 1
ATOM 1605 O O . TYR A 1 201 ? 6.928 -1.556 2.649 1.00 88.25 201 TYR A O 1
ATOM 1613 N N . GLU A 1 202 ? 6.973 -2.723 4.560 1.00 88.31 202 GLU A N 1
ATOM 1614 C CA . GLU A 1 202 ? 8.292 -3.317 4.310 1.00 88.31 202 GLU A CA 1
ATOM 1615 C C . GLU A 1 202 ? 8.299 -4.185 3.049 1.00 88.31 202 GLU A C 1
ATOM 1617 O O . GLU A 1 202 ? 9.191 -4.059 2.205 1.00 88.31 202 GLU A O 1
ATOM 1622 N N . SER A 1 203 ? 7.264 -5.003 2.868 1.00 82.81 203 SER A N 1
ATOM 1623 C CA . SER A 1 203 ? 7.101 -5.833 1.670 1.00 82.81 203 SER A CA 1
ATOM 1624 C C . SER A 1 203 ? 6.927 -4.978 0.406 1.00 82.81 203 SER A C 1
ATOM 1626 O O . SER A 1 203 ? 7.543 -5.235 -0.631 1.00 82.81 203 SER A O 1
ATOM 1628 N N . ALA A 1 204 ? 6.139 -3.905 0.495 1.00 83.25 204 ALA A N 1
ATOM 1629 C CA . ALA A 1 204 ? 5.892 -2.966 -0.592 1.00 83.25 204 ALA A CA 1
ATOM 1630 C C . ALA A 1 204 ? 7.175 -2.243 -1.027 1.00 83.25 204 ALA A C 1
ATOM 1632 O O . ALA A 1 204 ? 7.402 -2.088 -2.225 1.00 83.25 204 ALA A O 1
ATOM 1633 N N . LYS A 1 205 ? 8.050 -1.868 -0.086 1.00 84.56 205 LYS A N 1
ATOM 1634 C CA . LYS A 1 205 ? 9.361 -1.266 -0.391 1.00 84.56 205 LYS A CA 1
ATOM 1635 C C . LYS A 1 205 ? 10.311 -2.210 -1.131 1.00 84.56 205 LYS A C 1
ATOM 1637 O O . LYS A 1 205 ? 11.188 -1.737 -1.849 1.00 84.56 205 LYS A O 1
ATOM 1642 N N . GLN A 1 206 ? 10.160 -3.521 -0.953 1.00 81.81 206 GLN A N 1
ATOM 1643 C CA . GLN A 1 206 ? 10.978 -4.535 -1.628 1.00 81.81 206 GLN A CA 1
ATOM 1644 C C . GLN A 1 206 ? 10.393 -4.965 -2.983 1.00 81.81 206 GLN A C 1
ATOM 1646 O O . GLN A 1 206 ? 11.103 -5.527 -3.820 1.00 81.81 206 GLN A O 1
ATOM 1651 N N . SER A 1 207 ? 9.108 -4.695 -3.224 1.00 83.12 207 SER A N 1
ATOM 1652 C CA . SER A 1 207 ? 8.441 -5.022 -4.482 1.00 83.12 207 SER A CA 1
ATOM 1653 C C . SER A 1 207 ? 8.943 -4.140 -5.621 1.00 83.12 207 SER A C 1
ATOM 1655 O O . SER A 1 207 ? 8.734 -2.927 -5.641 1.00 83.12 207 SER A O 1
ATOM 1657 N N . GLN A 1 208 ? 9.533 -4.770 -6.636 1.00 82.00 208 GLN A N 1
ATOM 1658 C CA . GLN A 1 208 ? 10.013 -4.080 -7.834 1.00 82.00 208 GLN A CA 1
ATOM 1659 C C . GLN A 1 208 ? 8.899 -3.293 -8.533 1.00 82.00 208 GLN A C 1
ATOM 1661 O O . GLN A 1 208 ? 9.141 -2.200 -9.035 1.00 82.00 208 GLN A O 1
ATOM 1666 N N . TYR A 1 209 ? 7.670 -3.810 -8.538 1.00 80.19 209 TYR A N 1
ATOM 1667 C CA . TYR A 1 209 ? 6.538 -3.132 -9.168 1.00 80.19 209 TYR A CA 1
ATOM 1668 C C . TYR A 1 209 ? 6.127 -1.877 -8.414 1.00 80.19 209 TYR A C 1
ATOM 1670 O O . TYR A 1 209 ? 5.900 -0.840 -9.028 1.00 80.19 209 TYR A O 1
ATOM 1678 N N . THR A 1 210 ? 6.072 -1.956 -7.089 1.00 81.38 210 THR A N 1
ATOM 1679 C CA . THR A 1 210 ? 5.744 -0.813 -6.238 1.00 81.38 210 THR A CA 1
ATOM 1680 C C . THR A 1 210 ? 6.832 0.254 -6.320 1.00 81.38 210 THR A C 1
ATOM 1682 O O . THR A 1 210 ? 6.530 1.445 -6.426 1.00 81.38 210 THR A O 1
ATOM 1685 N N . VAL A 1 211 ? 8.097 -0.174 -6.363 1.00 83.44 211 VAL A N 1
ATOM 1686 C CA . VAL A 1 211 ? 9.235 0.715 -6.588 1.00 83.44 211 VAL A CA 1
ATOM 1687 C C . VAL A 1 211 ? 9.121 1.399 -7.950 1.00 83.44 211 VAL A C 1
ATOM 1689 O O . VAL A 1 211 ? 9.163 2.622 -8.015 1.00 83.44 211 VAL A O 1
ATOM 1692 N N . LEU A 1 212 ? 8.898 0.646 -9.032 1.00 83.50 212 LEU A N 1
ATOM 1693 C CA . LEU A 1 212 ? 8.738 1.204 -10.379 1.00 83.50 212 LEU A CA 1
ATOM 1694 C C . LEU A 1 212 ? 7.539 2.144 -10.484 1.00 83.50 212 LEU A C 1
ATOM 1696 O O . LEU A 1 212 ? 7.675 3.210 -11.071 1.00 83.50 212 LEU A O 1
ATOM 1700 N N . ALA A 1 213 ? 6.391 1.788 -9.908 1.00 82.88 213 ALA A N 1
ATOM 1701 C CA . ALA A 1 213 ? 5.202 2.635 -9.905 1.00 82.88 213 ALA A CA 1
ATOM 1702 C C . ALA A 1 213 ? 5.458 3.964 -9.183 1.00 82.88 213 ALA A C 1
ATOM 1704 O O . ALA A 1 213 ? 5.006 5.009 -9.637 1.00 82.88 213 ALA A O 1
ATOM 1705 N N . THR A 1 214 ? 6.223 3.927 -8.091 1.00 86.19 214 THR A N 1
ATOM 1706 C CA . THR A 1 214 ? 6.591 5.124 -7.324 1.00 86.19 214 THR A CA 1
ATOM 1707 C C . THR A 1 214 ? 7.588 5.984 -8.079 1.00 86.19 214 THR A C 1
ATOM 1709 O O . THR A 1 214 ? 7.412 7.195 -8.143 1.00 86.19 214 THR A O 1
ATOM 1712 N N . ILE A 1 215 ? 8.592 5.362 -8.705 1.00 88.25 215 ILE A N 1
ATOM 1713 C CA . ILE A 1 215 ? 9.526 6.074 -9.575 1.00 88.25 215 ILE A CA 1
ATOM 1714 C C . ILE A 1 215 ? 8.744 6.743 -10.702 1.00 88.25 215 ILE A C 1
ATOM 1716 O O . ILE A 1 215 ? 8.883 7.938 -10.868 1.00 88.25 215 ILE A O 1
ATOM 1720 N N . LEU A 1 216 ? 7.883 6.009 -11.411 1.00 84.44 216 LEU A N 1
ATOM 1721 C CA . LEU A 1 216 ? 7.100 6.506 -12.548 1.00 84.44 216 LEU A CA 1
ATOM 1722 C C . LEU A 1 216 ? 6.032 7.545 -12.173 1.00 84.44 216 LEU A C 1
ATOM 1724 O O . LEU A 1 216 ? 5.449 8.158 -13.070 1.00 84.44 216 LEU A O 1
ATOM 1728 N N . HIS A 1 217 ? 5.760 7.745 -10.882 1.00 82.38 217 HIS A N 1
ATOM 1729 C CA . HIS A 1 217 ? 4.784 8.719 -10.419 1.00 82.38 217 HIS A CA 1
ATOM 1730 C C . HIS A 1 217 ? 5.344 10.148 -10.556 1.00 82.38 217 HIS A C 1
ATOM 1732 O O . HIS A 1 217 ? 6.341 10.440 -9.892 1.00 82.38 217 HIS A O 1
ATOM 1738 N N . PRO A 1 218 ? 4.685 11.060 -11.301 1.00 76.94 218 PRO A N 1
ATOM 1739 C CA . PRO A 1 218 ? 5.222 12.387 -11.662 1.00 76.94 218 PRO A CA 1
ATOM 1740 C C . PRO A 1 218 ? 5.637 13.293 -10.495 1.00 76.94 218 PRO A C 1
ATOM 1742 O O . PRO A 1 218 ? 6.472 14.180 -10.629 1.00 76.94 218 PRO A O 1
ATOM 1745 N N . SER A 1 219 ? 5.078 13.047 -9.315 1.00 78.75 219 SER A N 1
ATOM 1746 C CA . SER A 1 219 ? 5.360 13.854 -8.124 1.00 78.75 219 SER A CA 1
ATOM 1747 C C . SER A 1 219 ? 6.276 13.183 -7.101 1.00 78.75 219 SER A C 1
ATOM 1749 O O . SER A 1 219 ? 6.712 13.848 -6.173 1.00 78.75 219 SER A O 1
ATOM 1751 N N . LEU A 1 220 ? 6.545 11.875 -7.223 1.00 84.25 220 LEU A N 1
ATOM 1752 C CA . LEU A 1 220 ? 7.332 11.136 -6.221 1.00 84.25 220 LEU A CA 1
ATOM 1753 C C . LEU A 1 220 ? 8.742 10.826 -6.722 1.00 84.25 220 LEU A C 1
ATOM 1755 O O . LEU A 1 220 ? 9.718 11.184 -6.062 1.00 84.25 220 LEU A O 1
ATOM 1759 N N . HIS A 1 221 ? 8.857 10.193 -7.895 1.00 86.81 221 HIS A N 1
ATOM 1760 C CA . HIS A 1 221 ? 10.140 9.893 -8.535 1.00 86.81 221 HIS A CA 1
ATOM 1761 C C . HIS A 1 221 ? 11.150 9.198 -7.598 1.00 86.81 221 HIS A C 1
ATOM 1763 O O . HIS A 1 221 ? 10.797 8.417 -6.712 1.00 86.81 221 HIS A O 1
ATOM 1769 N N . LEU A 1 222 ? 12.443 9.440 -7.827 1.00 90.00 222 LEU A N 1
ATOM 1770 C CA . LEU A 1 222 ? 13.517 9.034 -6.928 1.00 90.00 222 LEU A CA 1
ATOM 1771 C C . LEU A 1 222 ? 13.538 9.835 -5.624 1.00 90.00 222 LEU A C 1
ATOM 1773 O O . LEU A 1 222 ? 14.076 9.335 -4.639 1.00 90.00 222 LEU A O 1
ATOM 1777 N N . GLU A 1 223 ? 12.981 11.048 -5.608 1.00 90.38 223 GLU A N 1
ATOM 1778 C CA . GLU A 1 223 ? 13.033 11.937 -4.445 1.00 90.38 223 GLU A CA 1
ATOM 1779 C C . GLU A 1 223 ? 12.341 11.315 -3.232 1.00 90.38 223 GLU A C 1
ATOM 1781 O O . GLU A 1 223 ? 12.868 11.364 -2.123 1.00 90.38 223 GLU A O 1
ATOM 1786 N N . TRP A 1 224 ? 11.234 10.602 -3.451 1.00 88.94 224 TRP A N 1
ATOM 1787 C CA . TRP A 1 224 ? 10.577 9.847 -2.388 1.00 88.94 224 TRP A CA 1
ATOM 1788 C C . TRP A 1 224 ? 11.516 8.834 -1.705 1.00 88.94 224 TRP A C 1
ATOM 1790 O O . TRP A 1 224 ? 11.519 8.714 -0.479 1.00 88.94 224 TRP A O 1
ATOM 1800 N N . PHE A 1 225 ? 12.375 8.151 -2.470 1.00 91.06 225 PHE A N 1
ATOM 1801 C CA . PHE A 1 225 ? 13.329 7.180 -1.922 1.00 91.06 225 PHE A CA 1
ATOM 1802 C C . PHE A 1 225 ? 14.494 7.838 -1.175 1.00 91.06 225 PHE A C 1
ATOM 1804 O O . PHE A 1 225 ? 15.112 7.176 -0.339 1.00 91.06 225 PHE A O 1
ATOM 1811 N N . CYS A 1 226 ? 14.786 9.122 -1.414 1.00 91.50 226 CYS A N 1
ATOM 1812 C CA . CYS A 1 226 ? 15.811 9.851 -0.661 1.00 91.50 226 CYS A CA 1
ATOM 1813 C C . CYS A 1 226 ? 15.486 9.877 0.837 1.00 91.50 226 CYS A C 1
ATOM 1815 O O . CYS A 1 226 ? 16.393 9.743 1.658 1.00 91.50 226 CYS A O 1
ATOM 1817 N N . ASN A 1 227 ? 14.197 9.935 1.185 1.00 89.00 227 ASN A N 1
ATOM 1818 C CA . ASN A 1 227 ? 13.723 9.906 2.570 1.00 89.00 227 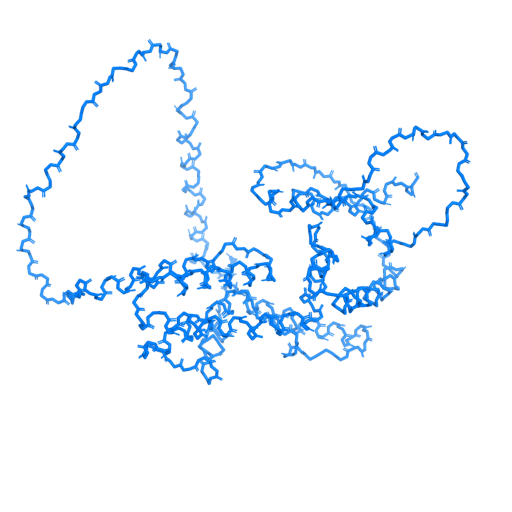ASN A CA 1
ATOM 1819 C C . ASN A 1 227 ? 13.916 8.540 3.251 1.00 89.00 227 ASN A C 1
ATOM 1821 O O . ASN A 1 227 ? 13.913 8.461 4.476 1.00 89.00 227 ASN A O 1
ATOM 1825 N N . LEU A 1 228 ? 14.104 7.462 2.480 1.00 88.94 228 LEU A N 1
ATOM 1826 C CA . LEU A 1 228 ? 14.341 6.113 3.008 1.00 88.94 228 LEU A CA 1
ATOM 1827 C C . LEU A 1 228 ? 15.830 5.774 3.168 1.00 88.94 228 LEU A C 1
ATOM 1829 O O . LEU A 1 228 ? 16.173 4.796 3.832 1.00 88.94 228 LEU A O 1
ATOM 1833 N N . GLY A 1 229 ? 16.717 6.560 2.555 1.00 91.69 229 GLY A N 1
ATOM 1834 C CA . GLY A 1 229 ? 18.165 6.379 2.603 1.00 91.69 229 GLY A CA 1
ATOM 1835 C C . GLY A 1 229 ? 18.791 5.962 1.269 1.00 91.69 229 GLY A C 1
ATOM 1836 O O . GLY A 1 229 ? 18.138 5.471 0.346 1.00 91.69 229 GLY A O 1
ATOM 1837 N N . SER A 1 230 ? 20.111 6.138 1.172 1.00 90.75 230 SER A N 1
ATOM 1838 C CA . SER A 1 230 ? 20.881 5.993 -0.076 1.00 90.75 230 SER A CA 1
ATOM 1839 C C . SER A 1 230 ? 20.779 4.610 -0.727 1.00 90.75 230 SER A C 1
ATOM 1841 O O . SER A 1 230 ? 20.790 4.509 -1.954 1.00 90.75 230 SER A O 1
ATOM 1843 N N . ASN A 1 231 ? 20.632 3.548 0.069 1.00 87.81 231 ASN A N 1
ATOM 1844 C CA . ASN A 1 231 ? 20.473 2.185 -0.440 1.00 87.81 231 ASN A CA 1
ATOM 1845 C C . ASN A 1 231 ? 19.185 2.022 -1.263 1.00 87.81 231 ASN A C 1
ATOM 1847 O O . ASN A 1 231 ? 19.209 1.376 -2.312 1.00 87.81 231 ASN A O 1
ATOM 1851 N N . PHE A 1 232 ? 18.081 2.635 -0.826 1.00 89.12 232 PHE A N 1
ATOM 1852 C CA . PHE A 1 232 ? 16.804 2.574 -1.538 1.00 89.12 232 PHE A CA 1
ATOM 1853 C C . PHE A 1 232 ? 16.846 3.379 -2.834 1.00 89.12 232 PHE A C 1
ATOM 1855 O O . PHE A 1 232 ? 16.397 2.886 -3.866 1.00 89.12 232 PHE A O 1
ATOM 1862 N N . VAL A 1 233 ? 17.461 4.566 -2.808 1.00 91.50 233 VAL A N 1
ATOM 1863 C CA . VAL A 1 233 ? 17.684 5.377 -4.016 1.00 91.50 233 VAL A CA 1
ATOM 1864 C C . VAL A 1 233 ? 18.501 4.595 -5.041 1.00 91.50 233 VAL A C 1
ATOM 1866 O O . VAL A 1 233 ? 18.116 4.516 -6.205 1.00 91.50 233 VAL A O 1
ATOM 1869 N N . LEU A 1 234 ? 19.605 3.969 -4.615 1.00 86.44 234 LEU A N 1
ATOM 1870 C CA . LEU A 1 234 ? 20.442 3.161 -5.498 1.00 86.44 234 LEU A CA 1
ATOM 1871 C C . LEU A 1 234 ? 19.654 1.989 -6.096 1.00 86.44 234 LEU A C 1
ATOM 1873 O O . LEU A 1 234 ? 19.708 1.778 -7.308 1.00 86.44 234 LEU A O 1
ATOM 1877 N N . HIS A 1 235 ? 18.905 1.256 -5.268 1.00 86.50 235 HIS A N 1
ATOM 1878 C CA . HIS A 1 235 ? 18.079 0.137 -5.715 1.00 86.50 235 HIS A CA 1
ATOM 1879 C C . HIS A 1 235 ? 17.039 0.571 -6.759 1.00 86.50 235 HIS A C 1
ATOM 1881 O O . HIS A 1 235 ? 16.986 -0.001 -7.849 1.00 86.50 235 HIS A O 1
ATOM 1887 N N . ALA A 1 236 ? 16.278 1.627 -6.462 1.00 86.81 236 ALA A N 1
ATOM 1888 C CA . ALA A 1 236 ? 15.290 2.227 -7.352 1.00 86.81 236 ALA A CA 1
ATOM 1889 C C . ALA A 1 236 ? 15.917 2.662 -8.690 1.00 86.81 236 ALA A C 1
ATOM 1891 O O . ALA A 1 236 ? 15.416 2.335 -9.766 1.00 86.81 236 ALA A O 1
ATOM 1892 N N . CYS A 1 237 ? 17.067 3.335 -8.632 1.00 86.00 237 CYS A N 1
ATOM 1893 C CA . CYS A 1 237 ? 17.777 3.834 -9.804 1.00 86.00 237 CYS A CA 1
ATOM 1894 C C . CYS A 1 237 ? 18.275 2.691 -10.708 1.00 86.00 237 CYS A C 1
ATOM 1896 O O . CYS A 1 237 ? 18.091 2.735 -11.926 1.00 86.00 237 CYS A O 1
ATOM 1898 N N . VAL A 1 238 ? 18.865 1.639 -10.124 1.00 83.19 238 VAL A N 1
ATOM 1899 C CA . VAL A 1 238 ? 19.310 0.441 -10.859 1.00 83.19 238 VAL A CA 1
ATOM 1900 C C . VAL A 1 238 ? 18.125 -0.277 -11.500 1.00 83.19 238 VAL A C 1
ATOM 1902 O O . VAL A 1 238 ? 18.191 -0.628 -12.680 1.00 83.19 238 VAL A O 1
ATOM 1905 N N . LEU A 1 239 ? 17.035 -0.458 -10.751 1.00 82.94 239 LEU A N 1
ATOM 1906 C CA . LEU A 1 239 ? 15.829 -1.120 -11.238 1.00 82.94 239 LEU A CA 1
ATOM 1907 C C . LEU A 1 239 ? 15.211 -0.365 -12.421 1.00 82.94 239 LEU A C 1
ATOM 1909 O O . LEU A 1 239 ? 14.954 -0.969 -13.462 1.00 82.94 239 LEU A O 1
ATOM 1913 N N . PHE A 1 240 ? 15.036 0.954 -12.303 1.00 85.44 240 PHE A N 1
ATOM 1914 C CA . PHE A 1 240 ? 14.507 1.773 -13.392 1.00 85.44 240 PHE A CA 1
ATOM 1915 C C . PHE A 1 240 ? 15.401 1.714 -14.630 1.00 85.44 240 PHE A C 1
ATOM 1917 O O . PHE A 1 240 ? 14.899 1.477 -15.724 1.00 85.44 240 PHE A O 1
ATOM 1924 N N . LYS A 1 241 ? 16.726 1.863 -14.477 1.00 81.00 241 LYS A N 1
ATOM 1925 C CA . LYS A 1 241 ? 17.669 1.770 -15.606 1.00 81.00 241 LYS A CA 1
ATOM 1926 C C . LYS A 1 241 ? 17.574 0.421 -16.315 1.00 81.00 241 LYS A C 1
ATOM 1928 O O . LYS A 1 241 ? 17.562 0.386 -17.543 1.00 81.00 241 LYS A O 1
ATOM 1933 N N . HIS A 1 242 ? 17.476 -0.671 -15.558 1.00 81.00 242 HIS A N 1
ATOM 1934 C CA . HIS A 1 242 ? 17.319 -2.011 -16.118 1.00 81.00 242 HIS A CA 1
ATOM 1935 C C . HIS A 1 242 ? 16.025 -2.145 -16.934 1.00 81.00 242 HIS A C 1
ATOM 1937 O O . HIS A 1 242 ? 16.063 -2.593 -18.079 1.00 81.00 242 HIS A O 1
ATOM 1943 N N . VAL A 1 243 ? 14.888 -1.734 -16.365 1.00 79.56 243 VAL A N 1
ATOM 1944 C CA . VAL A 1 243 ? 13.579 -1.817 -17.035 1.00 79.56 243 VAL A CA 1
ATOM 1945 C C . VAL A 1 243 ? 13.520 -0.897 -18.252 1.00 79.56 243 VAL A C 1
ATOM 1947 O O . VAL A 1 243 ? 13.054 -1.311 -19.311 1.00 79.56 243 VAL A O 1
ATOM 1950 N N . TYR A 1 244 ? 14.049 0.321 -18.132 1.00 81.81 244 TYR A N 1
ATOM 1951 C CA . TYR A 1 244 ? 14.099 1.287 -19.223 1.00 81.81 244 TYR A CA 1
ATOM 1952 C C . TYR A 1 244 ? 14.959 0.796 -20.392 1.00 81.81 244 TYR A C 1
ATOM 1954 O O . TYR A 1 244 ? 14.555 0.951 -21.541 1.00 81.81 244 TYR A O 1
ATOM 1962 N N . ALA A 1 245 ? 16.116 0.177 -20.126 1.00 78.38 245 ALA A N 1
ATOM 1963 C CA . ALA A 1 245 ? 16.966 -0.383 -21.178 1.00 78.38 245 ALA A CA 1
ATOM 1964 C C . ALA A 1 245 ? 16.217 -1.441 -22.004 1.00 78.38 245 ALA A C 1
ATOM 1966 O O . ALA A 1 245 ? 16.211 -1.363 -23.230 1.00 78.38 245 ALA A O 1
ATOM 1967 N N . ARG A 1 246 ? 15.498 -2.356 -21.339 1.00 78.12 246 ARG A N 1
ATOM 1968 C CA . ARG A 1 246 ? 14.666 -3.363 -22.022 1.00 78.12 246 ARG A CA 1
ATOM 1969 C C . ARG A 1 246 ? 13.527 -2.733 -22.817 1.00 78.12 246 ARG A C 1
ATOM 1971 O O . ARG A 1 246 ? 13.325 -3.074 -23.974 1.00 78.12 246 ARG A O 1
ATOM 1978 N N . TYR A 1 247 ? 12.827 -1.766 -22.224 1.00 81.56 247 TYR A N 1
ATOM 1979 C CA . TYR A 1 247 ? 11.788 -1.016 -22.928 1.00 81.56 247 TYR A CA 1
ATOM 1980 C C . TYR A 1 247 ? 12.334 -0.314 -24.182 1.00 81.56 247 TYR A C 1
ATOM 1982 O O . TYR A 1 247 ? 11.682 -0.318 -25.222 1.00 81.56 247 TYR A O 1
ATOM 1990 N N . ALA A 1 248 ? 13.528 0.280 -24.105 1.00 78.94 248 ALA A N 1
ATOM 1991 C CA . ALA A 1 248 ? 14.152 0.963 -25.231 1.00 78.94 248 ALA A CA 1
ATOM 1992 C C . ALA A 1 248 ? 14.523 -0.005 -26.368 1.00 78.94 248 ALA A C 1
ATOM 1994 O O . ALA A 1 248 ? 14.327 0.341 -27.531 1.00 78.94 248 ALA A O 1
ATOM 1995 N N . GLU A 1 249 ? 15.010 -1.207 -26.046 1.00 80.62 249 GLU A N 1
ATOM 1996 C CA . GLU A 1 249 ? 15.273 -2.271 -27.026 1.00 80.62 249 GLU A CA 1
ATOM 1997 C C . GLU A 1 249 ? 13.989 -2.680 -27.768 1.00 80.62 249 GLU A C 1
ATOM 1999 O O . GLU A 1 249 ? 13.977 -2.737 -29.001 1.00 80.62 249 GLU A O 1
ATOM 2004 N N . ASP A 1 250 ? 12.888 -2.869 -27.037 1.00 75.38 250 ASP A N 1
ATOM 2005 C CA . ASP A 1 250 ? 11.592 -3.254 -27.607 1.00 75.38 250 ASP A CA 1
ATOM 2006 C C . ASP A 1 250 ? 10.945 -2.116 -28.421 1.00 75.38 250 ASP A C 1
ATOM 2008 O O . ASP A 1 250 ? 10.366 -2.342 -29.488 1.00 75.38 250 ASP A O 1
ATOM 2012 N N . ALA A 1 251 ? 11.063 -0.868 -27.957 1.00 75.12 251 ALA A N 1
ATOM 2013 C CA . ALA A 1 251 ? 10.459 0.299 -28.600 1.00 75.12 251 ALA A CA 1
ATOM 2014 C C . ALA A 1 251 ? 11.044 0.589 -29.993 1.00 75.12 251 ALA A C 1
ATOM 2016 O O . ALA A 1 251 ? 10.322 1.060 -30.875 1.00 75.12 251 ALA A O 1
ATOM 2017 N N . VAL A 1 252 ? 12.323 0.266 -30.228 1.00 75.94 252 VAL A N 1
ATOM 2018 C CA . VAL A 1 252 ? 12.960 0.381 -31.556 1.00 75.94 252 VAL A CA 1
ATOM 2019 C C . VAL A 1 252 ? 12.271 -0.523 -32.590 1.00 75.94 252 VAL A C 1
ATOM 2021 O O . VAL A 1 252 ? 12.268 -0.208 -33.779 1.00 75.94 252 VAL A O 1
ATOM 2024 N N . SER A 1 253 ? 11.617 -1.603 -32.152 1.00 67.50 253 SER A N 1
ATOM 2025 C CA . SER A 1 253 ? 10.885 -2.522 -33.028 1.00 67.50 253 SER A CA 1
ATOM 2026 C C . SER A 1 253 ? 9.484 -2.020 -33.425 1.00 67.50 253 SER A C 1
ATOM 2028 O O . SER A 1 253 ? 8.933 -2.474 -34.428 1.00 67.50 253 SER A O 1
ATOM 2030 N N . LEU A 1 254 ? 8.904 -1.064 -32.685 1.00 63.41 254 LEU A N 1
ATOM 2031 C CA . LEU A 1 254 ? 7.467 -0.742 -32.718 1.00 63.41 254 LEU A CA 1
ATOM 2032 C C . LEU A 1 254 ? 7.147 0.718 -33.097 1.00 63.41 254 LEU A C 1
ATOM 2034 O O . LEU A 1 254 ? 6.191 1.285 -32.571 1.00 63.41 254 LEU A O 1
ATOM 2038 N N . ALA A 1 255 ? 7.923 1.347 -33.988 1.00 57.91 255 ALA A N 1
ATOM 2039 C CA . ALA A 1 255 ? 7.780 2.768 -34.346 1.00 57.91 255 ALA A CA 1
ATOM 2040 C C . ALA A 1 255 ? 6.302 3.217 -34.543 1.00 57.91 255 ALA A C 1
ATOM 2042 O O . ALA A 1 255 ? 5.650 2.788 -35.502 1.00 57.91 255 ALA A O 1
ATOM 2043 N N . PRO A 1 256 ? 5.749 4.074 -33.656 1.00 56.62 256 PRO A N 1
ATOM 2044 C CA . PRO A 1 256 ? 4.333 4.424 -33.677 1.00 56.62 256 PRO A CA 1
ATOM 2045 C C . PRO A 1 256 ? 4.012 5.562 -34.659 1.00 56.62 256 PRO A C 1
ATOM 2047 O O . PRO A 1 256 ? 4.801 6.481 -34.879 1.00 56.62 256 PRO A O 1
ATOM 2050 N N . LYS A 1 257 ? 2.799 5.515 -35.224 1.00 44.94 257 LYS A N 1
ATOM 2051 C CA . LYS A 1 257 ? 2.210 6.554 -36.085 1.00 44.94 257 LYS A CA 1
ATOM 2052 C C . LYS A 1 257 ? 1.612 7.671 -35.202 1.00 44.94 257 LYS A C 1
ATOM 2054 O O . LYS A 1 257 ? 0.897 7.337 -34.259 1.00 44.94 257 LYS A O 1
ATOM 2059 N N . PRO A 1 258 ? 1.871 8.966 -35.464 1.00 45.94 258 PRO A N 1
ATOM 2060 C CA . PRO A 1 258 ? 1.479 10.047 -34.556 1.00 45.94 258 PRO A CA 1
ATOM 2061 C C . PRO A 1 258 ? -0.043 10.254 -34.508 1.00 45.94 258 PRO A C 1
ATOM 2063 O O . PRO A 1 258 ? -0.713 10.215 -35.542 1.00 45.94 258 PRO A O 1
ATOM 2066 N N . ALA A 1 259 ? -0.570 10.515 -33.308 1.00 44.94 259 ALA A N 1
ATOM 2067 C CA . ALA A 1 259 ? -1.966 10.877 -33.058 1.00 44.94 259 ALA A CA 1
ATOM 2068 C C . ALA A 1 259 ? -2.072 12.309 -32.482 1.00 44.94 259 ALA A C 1
ATOM 2070 O O . ALA A 1 259 ? -1.177 12.727 -31.744 1.00 44.94 259 ALA A O 1
ATOM 2071 N N . PRO A 1 260 ? -3.139 13.069 -32.803 1.00 45.00 260 PRO A N 1
ATOM 2072 C CA . PRO A 1 260 ? -3.328 14.446 -32.337 1.00 45.00 260 PRO A CA 1
ATOM 2073 C C . PRO A 1 260 ? -3.835 14.529 -30.883 1.00 45.00 260 PRO A C 1
ATOM 2075 O O . PRO A 1 260 ? -4.538 13.636 -30.411 1.00 45.00 260 PRO A O 1
ATOM 2078 N N . ILE A 1 261 ? -3.492 15.620 -30.183 1.00 50.91 261 ILE A N 1
ATOM 2079 C CA . ILE A 1 261 ? -3.745 15.843 -28.742 1.00 50.91 261 ILE A CA 1
ATOM 2080 C C . ILE A 1 261 ? -4.764 16.981 -28.523 1.00 50.91 261 ILE A C 1
ATOM 2082 O O . ILE A 1 261 ? -4.744 17.972 -29.249 1.00 50.91 261 ILE A O 1
ATOM 2086 N N . VAL A 1 262 ? -5.612 16.858 -27.489 1.00 49.72 262 VAL A N 1
ATOM 2087 C CA . VAL A 1 262 ? -6.540 17.892 -26.975 1.00 49.72 262 VAL A CA 1
ATOM 2088 C C . VAL A 1 262 ? -6.348 18.022 -25.452 1.00 49.72 262 VAL A C 1
ATOM 2090 O O . VAL A 1 262 ? -6.268 16.998 -24.779 1.00 49.72 262 VAL A O 1
ATOM 2093 N N . ILE A 1 263 ? -6.282 19.249 -24.912 1.00 46.16 263 ILE A N 1
ATOM 2094 C CA . ILE A 1 263 ? -5.965 19.554 -23.495 1.00 46.16 263 ILE A CA 1
ATOM 2095 C C . ILE A 1 263 ? -7.190 20.160 -22.771 1.00 46.16 263 ILE A C 1
ATOM 2097 O O . ILE A 1 263 ? -7.915 20.961 -23.363 1.00 46.16 263 ILE A O 1
ATOM 2101 N N . LYS A 1 264 ? -7.407 19.818 -21.487 1.00 46.78 264 LYS A N 1
ATOM 2102 C CA . LYS A 1 264 ? -8.339 20.490 -20.552 1.00 46.78 264 LYS A CA 1
ATOM 2103 C C . LYS A 1 264 ? -7.705 20.634 -19.161 1.00 46.78 264 LYS A C 1
ATOM 2105 O O . LYS A 1 264 ? -7.073 19.696 -18.695 1.00 46.78 264 LYS A O 1
ATOM 2110 N N . ALA A 1 265 ? -7.921 21.776 -18.507 1.00 47.59 265 ALA A N 1
ATOM 2111 C CA . ALA A 1 265 ? -7.399 22.094 -17.173 1.00 47.59 265 ALA A CA 1
ATOM 2112 C C . ALA A 1 265 ? -8.336 21.636 -16.033 1.00 47.59 265 ALA A C 1
ATOM 2114 O O . ALA A 1 265 ? -9.556 21.593 -16.217 1.00 47.59 265 ALA A O 1
ATOM 2115 N N . SER A 1 266 ? -7.775 21.348 -14.851 1.00 53.84 266 SER A N 1
ATOM 2116 C CA . SER A 1 266 ? -8.517 21.075 -13.606 1.00 53.84 266 SER A CA 1
ATOM 2117 C C . SER A 1 266 ? -7.727 21.510 -12.364 1.00 53.84 266 SER A C 1
ATOM 2119 O O . SER A 1 266 ? -6.517 21.315 -12.342 1.00 53.84 266 SER A O 1
ATOM 2121 N N . ASN A 1 267 ? -8.417 21.999 -11.324 1.00 42.03 267 ASN A N 1
ATOM 2122 C CA . ASN A 1 267 ? -7.841 22.502 -10.066 1.00 42.03 267 ASN A CA 1
ATOM 2123 C C . ASN A 1 267 ? -8.095 21.499 -8.916 1.00 42.03 267 ASN A C 1
ATOM 2125 O O . ASN A 1 267 ? -9.239 21.385 -8.478 1.00 42.03 267 ASN A O 1
ATOM 2129 N N . SER A 1 268 ? -7.089 20.770 -8.412 1.00 56.47 268 SER A N 1
ATOM 2130 C CA . SER A 1 268 ? -7.293 19.713 -7.396 1.00 56.47 268 SER A CA 1
ATOM 2131 C C . SER A 1 268 ? -6.279 19.765 -6.246 1.00 56.47 268 SER A C 1
ATOM 2133 O O . SER A 1 268 ? -5.109 20.058 -6.447 1.00 56.47 268 SER A O 1
ATOM 2135 N N . PHE A 1 269 ? -6.721 19.394 -5.037 1.00 50.81 269 PHE A N 1
ATOM 2136 C CA . PHE A 1 269 ? -5.942 19.282 -3.788 1.00 50.81 269 PHE A CA 1
ATOM 2137 C C . PHE A 1 269 ? -4.644 18.462 -3.908 1.00 50.81 269 PHE A C 1
ATOM 2139 O O . PHE A 1 269 ? -3.696 18.692 -3.159 1.00 50.81 269 PHE A O 1
ATOM 2146 N N . LEU A 1 270 ? -4.567 17.527 -4.858 1.00 47.53 270 LEU A N 1
ATOM 2147 C CA . LEU A 1 270 ? -3.355 16.737 -5.085 1.00 47.53 270 LEU A CA 1
ATOM 2148 C C . LEU A 1 270 ? -2.164 17.593 -5.533 1.00 47.53 270 LEU A C 1
ATOM 2150 O O . LEU A 1 270 ? -1.030 17.219 -5.238 1.00 47.53 270 LEU A O 1
ATOM 2154 N N . ASP A 1 271 ? -2.403 18.782 -6.095 1.00 54.59 271 ASP A N 1
ATOM 2155 C CA . ASP A 1 271 ? -1.351 19.769 -6.350 1.00 54.59 271 ASP A CA 1
ATOM 2156 C C . ASP A 1 271 ? -0.620 20.170 -5.051 1.00 54.59 271 ASP A C 1
ATOM 2158 O O . ASP A 1 271 ? 0.603 20.304 -5.051 1.00 54.59 271 ASP A O 1
ATOM 2162 N N . ALA A 1 272 ? -1.324 20.255 -3.913 1.00 53.97 272 ALA A N 1
ATOM 2163 C CA . ALA A 1 272 ? -0.736 20.630 -2.624 1.00 53.97 272 ALA A CA 1
ATOM 2164 C C . ALA A 1 272 ? 0.218 19.555 -2.067 1.00 53.97 272 ALA A C 1
ATOM 2166 O O . ALA A 1 272 ? 1.308 19.874 -1.597 1.00 53.97 272 ALA A O 1
ATOM 2167 N N . VAL A 1 273 ? -0.153 18.272 -2.152 1.00 49.53 273 VAL A N 1
ATOM 2168 C CA . VAL A 1 273 ? 0.684 17.151 -1.669 1.00 49.53 273 VAL A CA 1
ATOM 2169 C C . VAL A 1 273 ? 1.917 16.937 -2.554 1.00 49.53 273 VAL A C 1
ATOM 2171 O O . VAL A 1 273 ? 2.971 16.528 -2.074 1.00 49.53 273 VAL A O 1
ATOM 2174 N N . CYS A 1 274 ? 1.804 17.253 -3.844 1.00 51.69 274 CYS A N 1
ATOM 2175 C CA . CYS A 1 274 ? 2.883 17.119 -4.820 1.00 51.69 274 CYS A CA 1
ATOM 2176 C C . CYS A 1 274 ? 3.879 18.289 -4.789 1.00 51.69 274 CYS A C 1
ATOM 2178 O O . CYS A 1 274 ? 4.878 18.261 -5.507 1.00 51.69 274 CYS A O 1
ATOM 2180 N N . THR A 1 275 ? 3.645 19.301 -3.948 1.00 55.81 275 THR A N 1
ATOM 2181 C CA . THR A 1 275 ? 4.556 20.436 -3.780 1.00 55.81 275 THR A CA 1
ATOM 2182 C C . THR A 1 275 ? 5.677 20.077 -2.799 1.00 55.81 275 THR A C 1
ATOM 2184 O O . THR A 1 275 ? 5.821 20.681 -1.736 1.00 55.81 275 THR A O 1
ATOM 2187 N N . ILE A 1 276 ? 6.493 19.074 -3.129 1.00 51.88 276 ILE A N 1
ATOM 2188 C CA . ILE A 1 276 ? 7.778 18.905 -2.446 1.00 51.88 276 ILE A CA 1
ATOM 2189 C C . ILE A 1 276 ? 8.647 20.068 -2.922 1.00 51.88 276 ILE A C 1
ATOM 2191 O O . ILE A 1 276 ? 9.004 20.154 -4.094 1.00 51.88 276 ILE A O 1
ATOM 2195 N N . LYS A 1 277 ? 8.907 21.037 -2.036 1.00 50.41 277 LYS A N 1
ATOM 2196 C CA . LYS A 1 277 ? 9.820 22.139 -2.349 1.00 50.41 277 LYS A CA 1
ATOM 2197 C C . LYS A 1 277 ? 11.198 21.529 -2.615 1.00 50.41 277 LYS A C 1
ATOM 2199 O O . LYS A 1 277 ? 11.743 20.929 -1.684 1.00 50.41 277 LYS A O 1
ATOM 2204 N N . PRO A 1 278 ? 11.781 21.702 -3.815 1.00 49.00 278 PRO A N 1
ATOM 2205 C CA . PRO A 1 278 ? 13.146 21.267 -4.035 1.00 49.00 278 PRO A CA 1
ATOM 2206 C C . PRO A 1 278 ? 14.055 21.963 -3.013 1.00 49.00 278 PRO A C 1
ATOM 2208 O O . PRO A 1 278 ? 13.784 23.116 -2.647 1.00 49.00 278 PRO A O 1
ATOM 2211 N N . PRO A 1 279 ? 15.117 21.292 -2.531 1.00 45.03 279 PRO A N 1
ATOM 2212 C CA . PRO A 1 279 ? 16.085 21.920 -1.642 1.00 45.03 279 PRO A CA 1
ATOM 2213 C C . PRO A 1 279 ? 16.565 23.211 -2.303 1.00 45.03 279 PRO A C 1
ATOM 2215 O O . PRO A 1 279 ? 16.960 23.172 -3.467 1.00 45.03 279 PRO A O 1
ATOM 2218 N N . GLU A 1 280 ? 16.463 24.338 -1.587 1.00 44.94 280 GLU A N 1
ATOM 2219 C CA . GLU A 1 280 ? 16.787 25.682 -2.079 1.00 44.94 280 GLU A CA 1
ATOM 2220 C C . GLU A 1 280 ? 18.171 25.685 -2.744 1.00 44.94 280 GLU A C 1
ATOM 2222 O O . GLU A 1 280 ? 19.210 25.842 -2.101 1.00 44.94 280 GLU A O 1
ATOM 2227 N N . ALA A 1 281 ? 18.195 25.484 -4.061 1.00 46.03 281 ALA A N 1
ATOM 2228 C CA . ALA A 1 281 ? 19.387 25.667 -4.854 1.00 46.03 281 ALA A CA 1
ATOM 2229 C C . ALA A 1 281 ? 19.657 27.169 -4.854 1.00 46.03 281 ALA A C 1
ATOM 2231 O O . ALA A 1 281 ? 18.831 27.951 -5.324 1.00 46.03 281 ALA A O 1
ATOM 2232 N N . ALA A 1 282 ? 20.792 27.554 -4.266 1.00 44.28 282 ALA A N 1
ATOM 2233 C CA . ALA A 1 282 ? 21.239 28.931 -4.118 1.00 44.28 282 ALA A CA 1
ATOM 2234 C C . ALA A 1 282 ? 20.960 29.742 -5.395 1.00 44.28 282 ALA A C 1
ATOM 2236 O O . ALA A 1 282 ? 21.609 29.563 -6.427 1.00 44.28 282 ALA A O 1
ATOM 2237 N N . SER A 1 283 ? 19.973 30.634 -5.319 1.00 43.22 283 SER A N 1
ATOM 2238 C CA . SER A 1 283 ? 19.539 31.484 -6.421 1.00 43.22 283 SER A CA 1
ATOM 2239 C C . SER A 1 283 ? 20.555 32.610 -6.648 1.00 43.22 283 SER A C 1
ATOM 2241 O O . SER A 1 283 ? 20.342 33.758 -6.263 1.00 43.22 283 SER A O 1
ATOM 2243 N N . GLY A 1 284 ? 21.692 32.276 -7.254 1.00 43.06 284 GLY A N 1
ATOM 2244 C CA . GLY A 1 284 ? 22.630 33.226 -7.847 1.00 43.06 284 GLY A CA 1
ATOM 2245 C C . GLY A 1 284 ? 22.306 33.408 -9.325 1.00 43.06 284 GLY A C 1
ATOM 2246 O O . GLY A 1 284 ? 22.918 32.770 -10.175 1.00 43.06 284 GLY A O 1
ATOM 2247 N N . GLY A 1 285 ? 21.316 34.246 -9.636 1.00 40.81 285 GLY A N 1
ATOM 2248 C CA . GLY A 1 285 ? 20.921 34.546 -11.011 1.00 40.81 285 GLY A CA 1
ATOM 2249 C C . GLY A 1 285 ? 22.000 35.333 -11.757 1.00 40.81 285 GLY A C 1
ATOM 2250 O O . GLY A 1 285 ? 22.115 36.544 -11.590 1.00 40.81 285 GLY A O 1
ATOM 2251 N N . VAL A 1 286 ? 22.764 34.650 -12.610 1.00 43.38 286 VAL A N 1
ATOM 2252 C CA . VAL A 1 286 ? 23.591 35.265 -13.657 1.00 43.38 286 VAL A CA 1
ATOM 2253 C C . VAL A 1 286 ? 22.982 34.878 -15.003 1.00 43.38 286 VAL A C 1
ATOM 2255 O O . VAL A 1 286 ? 22.796 33.697 -15.290 1.00 43.38 286 VAL A O 1
ATOM 2258 N N . ALA A 1 287 ? 22.627 35.877 -15.813 1.00 44.62 287 ALA A N 1
ATOM 2259 C CA . ALA A 1 287 ? 22.053 35.681 -17.142 1.00 44.62 287 ALA A CA 1
ATOM 2260 C C . ALA A 1 287 ? 23.019 34.899 -18.063 1.00 44.62 287 ALA A C 1
ATOM 2262 O O . ALA A 1 287 ? 24.232 35.121 -17.993 1.00 44.62 287 ALA A O 1
ATOM 2263 N N . PRO A 1 288 ? 22.520 34.005 -18.939 1.00 46.06 288 PRO A N 1
ATOM 2264 C CA . PRO A 1 288 ? 23.375 33.158 -19.758 1.00 46.06 288 PRO A CA 1
ATOM 2265 C C . PRO A 1 288 ? 24.037 33.963 -20.884 1.00 46.06 288 PRO A C 1
ATOM 2267 O O . PRO A 1 288 ? 23.403 34.356 -21.863 1.00 46.06 288 PRO A O 1
ATOM 2270 N N . THR A 1 289 ? 25.343 34.188 -20.742 1.00 48.09 289 THR A N 1
ATOM 2271 C CA . THR A 1 289 ? 26.222 34.691 -21.802 1.00 48.09 289 THR A CA 1
ATOM 2272 C C . THR A 1 289 ? 26.466 33.585 -22.835 1.00 48.09 289 THR A C 1
ATOM 2274 O O . THR A 1 289 ? 26.700 32.428 -22.486 1.00 48.09 289 THR A O 1
ATOM 2277 N N . ALA A 1 290 ? 26.379 33.954 -24.113 1.00 58.12 290 ALA A N 1
ATOM 2278 C CA . ALA A 1 290 ? 26.416 33.068 -25.271 1.00 58.12 290 ALA A CA 1
ATOM 2279 C C . ALA A 1 290 ? 27.677 32.179 -25.368 1.00 58.12 290 ALA A C 1
ATOM 2281 O O . ALA A 1 290 ? 28.774 32.595 -25.002 1.00 58.12 290 ALA A O 1
ATOM 2282 N N . ALA A 1 291 ? 27.476 31.001 -25.977 1.00 56.66 291 ALA A N 1
ATOM 2283 C CA . ALA A 1 291 ? 28.437 29.929 -26.272 1.00 56.66 291 ALA A CA 1
ATOM 2284 C C . ALA A 1 291 ? 28.806 29.021 -25.083 1.00 56.66 291 ALA A C 1
ATOM 2286 O O . ALA A 1 291 ? 29.953 28.973 -24.642 1.00 56.66 291 ALA A O 1
ATOM 2287 N N . SER A 1 292 ? 27.829 28.239 -24.603 1.00 54.84 292 SER A N 1
ATOM 2288 C CA . SER A 1 292 ? 28.142 27.069 -23.775 1.00 54.84 292 SER A CA 1
ATOM 2289 C C . SER A 1 292 ? 28.715 25.926 -24.629 1.00 54.84 292 SER A C 1
ATOM 2291 O O . SER A 1 292 ? 28.272 25.740 -25.766 1.00 54.84 292 SER A O 1
ATOM 2293 N N . PRO A 1 293 ? 29.692 25.164 -24.103 1.00 58.53 293 PRO A N 1
ATOM 2294 C CA . PRO A 1 293 ? 30.259 23.991 -24.767 1.00 58.53 293 PRO A CA 1
ATOM 2295 C C . PRO A 1 293 ? 29.170 22.962 -25.094 1.00 58.53 293 PRO A C 1
ATOM 2297 O O . PRO A 1 293 ? 28.154 22.915 -24.406 1.00 58.53 293 PRO A O 1
ATOM 2300 N N . LEU A 1 294 ? 29.406 22.117 -26.105 1.00 69.38 294 LEU A N 1
ATOM 2301 C CA . LEU A 1 294 ? 28.600 20.927 -26.413 1.00 69.38 294 LEU A CA 1
ATOM 2302 C C . LEU A 1 294 ? 28.462 20.055 -25.153 1.00 69.38 294 LEU A C 1
ATOM 2304 O O . LEU A 1 294 ? 29.338 19.242 -24.856 1.00 69.38 294 LEU A O 1
ATOM 2308 N N . VAL A 1 295 ? 27.391 20.260 -24.387 1.00 73.56 295 VAL A N 1
ATOM 2309 C CA . VAL A 1 295 ? 27.037 19.393 -23.263 1.00 73.56 295 VAL A CA 1
ATOM 2310 C C . VAL A 1 295 ? 26.663 18.035 -23.864 1.00 73.56 295 VAL A C 1
ATOM 2312 O O . VAL A 1 295 ? 25.884 18.010 -24.821 1.00 73.56 295 VAL A O 1
ATOM 2315 N N . PRO A 1 296 ? 27.230 16.919 -23.369 1.00 76.56 296 PRO A N 1
ATOM 2316 C CA . PRO A 1 296 ? 26.858 15.589 -23.829 1.00 76.56 296 PRO A CA 1
ATOM 2317 C C . PRO A 1 296 ? 25.344 15.410 -23.745 1.00 76.56 296 PRO A C 1
ATOM 2319 O O . PRO A 1 296 ? 24.738 15.701 -22.714 1.00 76.56 296 PRO A O 1
ATOM 2322 N N . GLU A 1 297 ? 24.731 14.954 -24.832 1.00 82.44 297 GLU A N 1
ATOM 2323 C CA . GLU A 1 297 ? 23.292 14.727 -24.868 1.00 82.44 297 GLU A CA 1
ATOM 2324 C C . GLU A 1 297 ? 22.944 13.580 -23.908 1.00 82.44 297 GLU A C 1
ATOM 2326 O O . GLU A 1 297 ? 23.343 12.433 -24.120 1.00 82.44 297 GLU A O 1
ATOM 2331 N N . HIS A 1 298 ? 22.243 13.898 -22.816 1.00 79.44 298 HIS A N 1
ATOM 2332 C CA . HIS A 1 298 ? 21.794 12.901 -21.847 1.00 79.44 298 HIS A CA 1
ATOM 2333 C C . HIS A 1 298 ? 20.841 11.904 -22.505 1.00 79.44 298 HIS A C 1
ATOM 2335 O O . HIS A 1 298 ? 19.944 12.278 -23.270 1.00 79.44 298 HIS A O 1
ATOM 2341 N N . SER A 1 299 ? 20.984 10.625 -22.158 1.00 82.56 299 SER A N 1
ATOM 2342 C CA . SER A 1 299 ? 20.005 9.616 -22.558 1.00 82.56 299 SER A CA 1
ATOM 2343 C C . SER A 1 299 ? 18.631 9.956 -21.969 1.00 82.56 299 SER A C 1
ATOM 2345 O O . SER A 1 299 ? 18.537 10.486 -20.866 1.00 82.56 299 SER A O 1
ATOM 2347 N N . LYS A 1 300 ? 17.534 9.615 -22.659 1.00 80.44 300 LYS A N 1
ATOM 2348 C CA . LYS A 1 300 ? 16.162 9.884 -22.171 1.00 80.44 300 LYS A CA 1
ATOM 2349 C C . LYS A 1 300 ? 15.906 9.380 -20.737 1.00 80.44 300 LYS A C 1
ATOM 2351 O O . LYS A 1 300 ? 15.183 10.025 -19.988 1.00 80.44 300 LYS A O 1
ATOM 2356 N N . GLY A 1 301 ? 16.525 8.265 -20.342 1.00 79.12 301 GLY A N 1
ATOM 2357 C CA . GLY A 1 301 ? 16.449 7.761 -18.967 1.00 79.12 301 GLY A CA 1
ATOM 2358 C C . GLY A 1 301 ? 17.198 8.633 -17.951 1.00 79.12 301 GLY A C 1
ATOM 2359 O O . GLY A 1 301 ? 16.744 8.776 -16.824 1.00 79.12 301 GLY A O 1
ATOM 2360 N N . GLU A 1 302 ? 18.316 9.253 -18.329 1.00 82.44 302 GLU A N 1
ATOM 2361 C CA . GLU A 1 302 ? 19.026 10.218 -17.476 1.00 82.44 302 GLU A CA 1
ATOM 2362 C C . GLU A 1 302 ? 18.273 11.538 -17.365 1.00 82.44 302 GLU A C 1
ATOM 2364 O O . GLU A 1 302 ? 18.155 12.059 -16.258 1.00 82.44 302 GLU A O 1
ATOM 2369 N N . LYS A 1 303 ? 17.699 12.019 -18.477 1.00 83.56 303 LYS A N 1
ATOM 2370 C CA . LYS A 1 303 ? 16.822 13.201 -18.505 1.00 83.56 303 LYS A CA 1
ATOM 2371 C C . LYS A 1 303 ? 15.694 13.089 -17.483 1.00 83.56 303 LYS A C 1
ATOM 2373 O O . LYS A 1 303 ? 15.413 14.031 -16.748 1.00 83.56 303 LYS A O 1
ATOM 2378 N N . TYR A 1 304 ? 15.112 11.895 -17.384 1.00 81.06 304 TYR A N 1
ATOM 2379 C CA . TYR A 1 304 ? 14.074 11.595 -16.409 1.00 81.06 304 TYR A CA 1
ATOM 2380 C C . TYR A 1 304 ? 14.538 11.747 -14.951 1.00 81.06 304 TYR A C 1
ATOM 2382 O O . TYR A 1 304 ? 13.805 12.278 -14.121 1.00 81.06 304 TYR A O 1
ATOM 2390 N N . PHE A 1 305 ? 15.762 11.322 -14.630 1.00 79.88 305 PHE A N 1
ATOM 2391 C CA . PHE A 1 305 ? 16.292 11.419 -13.268 1.00 79.88 305 PHE A CA 1
ATOM 2392 C C . PHE A 1 305 ? 16.666 12.838 -12.849 1.00 79.88 305 PHE A C 1
ATOM 2394 O O . PHE A 1 305 ? 16.619 13.146 -11.662 1.00 79.88 305 PHE A O 1
ATOM 2401 N N . VAL A 1 306 ? 17.039 13.693 -13.801 1.00 83.06 306 VAL A N 1
ATOM 2402 C CA . VAL A 1 306 ? 17.359 15.103 -13.531 1.00 83.06 306 VAL A CA 1
ATOM 2403 C C . VAL A 1 306 ? 16.137 16.019 -13.649 1.00 83.06 306 VAL A C 1
ATOM 2405 O O . VAL A 1 306 ? 16.294 17.236 -13.619 1.00 83.06 306 VAL A O 1
ATOM 2408 N N . PHE A 1 307 ? 14.933 15.449 -13.789 1.00 76.62 307 PHE A N 1
ATOM 2409 C CA . PHE A 1 307 ? 13.687 16.190 -14.011 1.00 76.62 307 PHE A CA 1
ATOM 2410 C C . PHE A 1 307 ? 13.763 17.163 -15.204 1.00 76.62 307 PHE A C 1
ATOM 2412 O O . PHE A 1 307 ? 13.160 18.239 -15.189 1.00 76.62 307 PHE A O 1
ATOM 2419 N N . GLU A 1 308 ? 14.495 16.803 -16.264 1.00 75.94 308 GLU A N 1
ATOM 2420 C CA . GLU A 1 308 ? 14.534 17.599 -17.495 1.00 75.94 308 GLU A CA 1
ATOM 2421 C C . GLU A 1 308 ? 13.151 17.524 -18.168 1.00 75.94 308 GLU A C 1
ATOM 2423 O O . GLU A 1 308 ? 12.815 16.542 -18.828 1.00 75.94 308 GLU A O 1
ATOM 2428 N N . GLY A 1 309 ? 12.321 18.547 -17.933 1.00 69.94 309 GLY A N 1
ATOM 2429 C CA . GLY A 1 309 ? 10.899 18.586 -18.308 1.00 69.94 309 GLY A CA 1
ATOM 2430 C C . GLY A 1 309 ? 9.953 19.041 -17.184 1.00 69.94 309 GLY A C 1
ATOM 2431 O O . GLY A 1 309 ? 8.796 19.346 -17.465 1.00 69.94 309 GLY A O 1
ATOM 2432 N N . GLY A 1 310 ? 10.442 19.149 -15.940 1.00 76.56 310 GLY A N 1
ATOM 2433 C CA . GLY A 1 310 ? 9.663 19.568 -14.768 1.00 76.56 310 GLY A CA 1
ATOM 2434 C C . GLY A 1 310 ? 8.858 18.434 -14.115 1.00 76.56 310 GLY A C 1
ATOM 2435 O O . GLY A 1 310 ? 8.905 17.291 -14.558 1.00 76.56 310 GLY A O 1
ATOM 2436 N N . HIS A 1 311 ? 8.109 18.753 -13.053 1.00 67.50 311 HIS A N 1
ATOM 2437 C CA . HIS A 1 311 ? 7.352 17.779 -12.240 1.00 67.50 311 HIS A CA 1
ATOM 2438 C C . HIS A 1 311 ? 6.052 17.264 -12.894 1.00 67.50 311 HIS A C 1
ATOM 2440 O O . HIS A 1 311 ? 5.358 16.424 -12.326 1.00 67.50 311 HIS A O 1
ATOM 2446 N N . GLY A 1 312 ? 5.715 17.751 -14.094 1.00 61.03 312 GLY A N 1
ATOM 2447 C CA . GLY A 1 312 ? 4.403 17.536 -14.704 1.00 61.03 312 GLY A CA 1
ATOM 2448 C C . GLY A 1 312 ? 3.273 18.208 -13.910 1.00 61.03 312 GLY A C 1
ATOM 2449 O O . GLY A 1 312 ? 3.351 18.394 -12.700 1.00 61.03 312 GLY A O 1
ATOM 2450 N N . GLU A 1 313 ? 2.204 18.606 -14.592 1.00 64.56 313 GLU A N 1
ATOM 2451 C CA . GLU A 1 313 ? 0.985 19.062 -13.913 1.00 64.56 313 GLU A CA 1
ATOM 2452 C C . GLU A 1 313 ? 0.096 17.852 -13.604 1.00 64.56 313 GLU A C 1
ATOM 2454 O O . GLU A 1 313 ? 0.004 16.923 -14.410 1.00 64.56 313 GLU A O 1
ATOM 2459 N N . TYR A 1 314 ? -0.600 17.855 -12.464 1.00 57.34 314 TYR A N 1
ATOM 2460 C CA . TYR A 1 314 ? -1.438 16.727 -12.038 1.00 57.34 314 TYR A CA 1
ATOM 2461 C C . TYR A 1 314 ? -2.587 16.418 -13.025 1.00 57.34 314 TYR A C 1
ATOM 2463 O O . TYR A 1 314 ? -2.976 15.265 -13.211 1.00 57.34 314 TYR A O 1
ATOM 2471 N N . GLY A 1 315 ? -3.100 17.430 -13.734 1.00 56.19 315 GLY A N 1
ATOM 2472 C CA . GLY A 1 315 ? -4.086 17.252 -14.813 1.00 56.19 315 GLY A CA 1
ATOM 2473 C C . GLY A 1 315 ? -3.497 16.738 -16.134 1.00 56.19 315 GLY A C 1
ATOM 2474 O O . GLY A 1 315 ? -4.236 16.350 -17.038 1.00 56.19 315 GLY A O 1
ATOM 2475 N N . ALA A 1 316 ? -2.169 16.717 -16.244 1.00 60.56 316 ALA A N 1
ATOM 2476 C CA . ALA A 1 316 ? -1.421 16.461 -17.466 1.00 60.56 316 ALA A CA 1
ATOM 2477 C C . ALA A 1 316 ? -0.198 15.562 -17.190 1.00 60.56 316 ALA A C 1
ATOM 2479 O O . ALA A 1 316 ? 0.883 15.749 -17.752 1.00 60.56 316 ALA A O 1
ATOM 2480 N N . LEU A 1 317 ? -0.380 14.541 -16.342 1.00 51.12 317 LEU A N 1
ATOM 2481 C CA . LEU A 1 317 ? 0.656 13.616 -15.846 1.00 51.12 317 LEU A CA 1
ATOM 2482 C C . LEU A 1 317 ? 1.428 12.858 -16.941 1.00 51.12 317 LEU A C 1
ATOM 2484 O O . LEU A 1 317 ? 2.395 12.173 -16.631 1.00 51.12 317 LEU A O 1
ATOM 2488 N N . LEU A 1 318 ? 1.014 12.943 -18.208 1.00 52.16 318 LEU A N 1
ATOM 2489 C CA . LEU A 1 318 ? 1.720 12.368 -19.360 1.00 52.16 318 LEU A CA 1
ATOM 2490 C C . LEU A 1 318 ? 2.224 13.425 -20.353 1.00 52.16 318 LEU A C 1
ATOM 2492 O O . LEU A 1 318 ? 2.955 13.086 -21.284 1.00 52.16 318 LEU A O 1
ATOM 2496 N N . ASP A 1 319 ? 1.857 14.695 -20.184 1.00 54.28 319 ASP A N 1
ATOM 2497 C CA . ASP A 1 319 ? 2.284 15.755 -21.096 1.00 54.28 319 ASP A CA 1
ATOM 2498 C C . ASP A 1 319 ? 3.754 16.125 -20.890 1.00 54.28 319 ASP A C 1
ATOM 2500 O O . ASP A 1 319 ? 4.431 16.475 -21.856 1.00 54.28 319 ASP A O 1
ATOM 2504 N N . TRP A 1 320 ? 4.302 15.896 -19.695 1.00 56.12 320 TRP A N 1
ATOM 2505 C CA . TRP A 1 320 ? 5.737 16.050 -19.453 1.00 56.12 320 TRP A CA 1
ATOM 2506 C C . TRP A 1 320 ? 6.595 15.099 -20.317 1.00 56.12 320 TRP A C 1
ATOM 2508 O O . TRP A 1 320 ? 7.654 15.506 -20.786 1.00 56.12 320 TRP A O 1
ATOM 2518 N N . TRP A 1 321 ? 6.117 13.885 -20.652 1.00 50.41 321 TRP A N 1
ATOM 2519 C CA . TRP A 1 321 ? 6.788 13.007 -21.638 1.00 50.41 321 TRP A CA 1
ATOM 2520 C C . TRP A 1 321 ? 6.657 13.523 -23.075 1.00 50.41 321 TRP A C 1
ATOM 2522 O O . TRP A 1 321 ? 7.537 13.291 -23.907 1.00 50.41 321 TRP A O 1
ATOM 2532 N N . LYS A 1 322 ? 5.539 14.178 -23.407 1.00 48.97 322 LYS A N 1
ATOM 2533 C CA . LYS A 1 322 ? 5.262 14.648 -24.773 1.00 48.97 322 LYS A CA 1
ATOM 2534 C C . LYS A 1 322 ? 6.107 15.862 -25.149 1.00 48.97 322 LYS A C 1
ATOM 2536 O O . LYS A 1 322 ? 6.470 15.989 -26.318 1.00 48.97 322 LYS A O 1
ATOM 2541 N N . ILE A 1 323 ? 6.476 16.709 -24.184 1.00 46.22 323 ILE A N 1
ATOM 2542 C CA . ILE A 1 323 ? 7.321 17.888 -24.436 1.00 46.22 323 ILE A CA 1
ATOM 2543 C C . ILE A 1 323 ? 8.699 17.471 -24.986 1.00 46.22 323 ILE A C 1
ATOM 2545 O O . ILE A 1 323 ? 9.210 18.117 -25.897 1.00 46.22 323 ILE A O 1
ATOM 2549 N N . SER A 1 324 ? 9.259 16.329 -24.570 1.00 42.03 324 SER A N 1
ATOM 2550 C CA . SER A 1 324 ? 10.545 15.840 -25.096 1.00 42.03 324 SER A CA 1
ATOM 2551 C C . SER A 1 324 ? 10.491 15.307 -26.537 1.00 42.03 324 SER A C 1
ATOM 2553 O O . SER A 1 324 ? 11.539 15.131 -27.155 1.00 42.03 324 SER A O 1
ATOM 2555 N N . VAL A 1 325 ? 9.304 15.030 -27.093 1.00 40.62 325 VAL A N 1
ATOM 2556 C CA . VAL A 1 325 ? 9.153 14.559 -28.486 1.00 40.62 325 VAL A CA 1
ATOM 2557 C C . VAL A 1 325 ? 9.043 15.733 -29.467 1.00 40.62 325 VAL A C 1
ATOM 2559 O O . VAL A 1 325 ? 9.429 15.597 -30.624 1.00 40.62 325 VAL A O 1
ATOM 2562 N N . LEU A 1 326 ? 8.585 16.904 -29.011 1.00 37.19 326 LEU A N 1
ATOM 2563 C CA . LEU A 1 326 ? 8.392 18.089 -29.859 1.00 37.19 326 LEU A CA 1
ATOM 2564 C C . LEU A 1 326 ? 9.680 18.875 -30.154 1.00 37.19 326 LEU A C 1
ATOM 2566 O O . LEU A 1 326 ? 9.695 19.649 -31.102 1.00 37.19 326 LEU A O 1
ATOM 2570 N N . TYR A 1 327 ? 10.766 18.646 -29.410 1.00 35.88 327 TYR A N 1
ATOM 2571 C CA . TYR A 1 327 ? 12.077 19.264 -29.674 1.00 35.88 327 TYR A CA 1
ATOM 2572 C C . TYR A 1 327 ? 12.988 18.434 -30.604 1.00 35.88 327 TYR A C 1
ATOM 2574 O O . TYR A 1 327 ? 14.169 18.743 -30.740 1.00 35.88 327 TYR A O 1
ATOM 2582 N N . LEU A 1 328 ? 12.453 17.388 -31.248 1.00 34.34 328 LEU A N 1
ATOM 2583 C CA . LEU A 1 328 ? 13.176 16.509 -32.183 1.00 34.34 328 LEU A CA 1
ATOM 2584 C C . LEU A 1 328 ? 12.539 16.447 -33.589 1.00 34.34 328 LEU A C 1
ATOM 2586 O O . LEU A 1 328 ? 12.705 15.452 -34.298 1.00 34.34 328 LEU A O 1
ATOM 2590 N N . LEU A 1 329 ? 11.840 17.510 -34.003 1.00 34.00 329 LEU A N 1
ATOM 2591 C CA . LEU A 1 329 ? 11.493 17.765 -35.407 1.00 34.00 329 LEU A CA 1
ATOM 2592 C C . LEU A 1 329 ? 12.056 19.102 -35.881 1.00 34.00 329 LEU A C 1
ATOM 2594 O O . LEU A 1 329 ? 11.794 20.118 -35.201 1.00 34.00 329 LEU A O 1
#

Sequence (329 aa):
MDNASMNDVLARTLRLLLLKHCGIHFTPENGQIHCLTHVVNLIVQKILHELFEADDPTLHDYYELFNKHLPIHYDLDGDEKNQQLHAKGKEEQAKVRKTQIDDSTDDDGDDEIEEEDDIDVLLEGANLEEDVAGASTVKKREWKTLQQLGSMLEVSCLYFCPLLTFICTMHELKTRIENDELLPNLCNAAAAGLEKLEEYYESAKQSQYTVLATILHPSLHLEWFCNLGSNFVLHACVLFKHVYARYAEDAVSLAPKPAPIVIKASNSFLDAVCTIKPPEAASGGVAPTAASPLVPEHSKGEKYFVFEGGHGEYGALLDWWKISVLYLL

Foldseek 3Di:
DDPQLVLLVVLVVVQVCCCVPPVDHDDSVLVRPPPLVLLLVLLLQLLCVLVVNHDNCVVDSVCVVPPSPPPPPPPCPPDPVNVVVVVVVVVVVVVVVVVVVVPPDDDPDDDDDDDDDDPPDDPPDDPPPDPPPPPPPQPPVNVVLVVLVVVLSVLQPDDDQNLVSLVSNLVSLVVVLVDPPDDPSSSVSSVSSSVSSVVVNVSLLVNLVSLQVQLLFLLRRLVVCVVVPDVSSVVSLVSLVVVVVVVVVVCVVPPDDDDDDDDDDDDDPVVVVSCPPDDPDPPPDDDDDDDDPPDPDDDPSVCSNVCVQHSADPRGSCVSVVVVVVVPD